Protein AF-A0A932AMP6-F1 (afdb_monomer_lite)

Secondary structure (DSSP, 8-state):
---EEEEESEE--SS--TT-TT-SSPPPEE--HHHHHHHHHHHHHTT--EEEEE---GGGHHHHHHHHHHHHHTTPEEEEE--PPTTS--TTTTGGGGG-PPPP--TT--HHHH-SEEEE-TTSEEEES-TTS-GGGS-EETTTS-HHHHHHHHHHHTHHHHHHHHHHHHGGG-S-STT-PPPHHHHHHHHHHHHHHHHS-----TT-----------PPP--------------

Radius of gyration: 23.79 Å; chains: 1; bounding box: 70×55×59 Å

Structure (mmCIF, N/CA/C/O backbone):
data_AF-A0A932AMP6-F1
#
_entry.id   AF-A0A932AMP6-F1
#
loop_
_atom_site.group_PDB
_atom_site.id
_atom_site.type_symbol
_atom_site.label_atom_id
_atom_site.label_alt_id
_atom_site.label_comp_id
_atom_site.label_asym_id
_atom_site.label_entity_id
_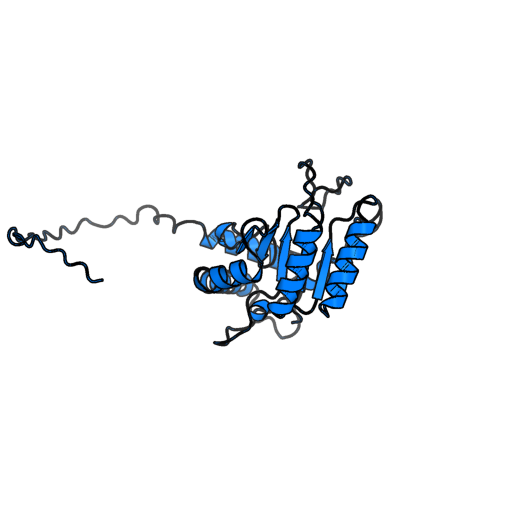atom_site.label_seq_id
_atom_site.pdbx_PDB_ins_code
_atom_site.Cartn_x
_atom_site.Cartn_y
_atom_site.Cartn_z
_atom_site.occupancy
_atom_site.B_iso_or_equiv
_atom_site.auth_seq_id
_atom_site.auth_comp_id
_atom_site.auth_asym_id
_atom_site.auth_atom_id
_atom_site.pdbx_PDB_model_num
ATOM 1 N N . MET A 1 1 ? -3.361 15.200 6.125 1.00 68.81 1 MET A N 1
ATOM 2 C CA . MET A 1 1 ? -2.133 14.515 5.660 1.00 68.81 1 MET A CA 1
ATOM 3 C C . MET A 1 1 ? -2.317 14.192 4.191 1.00 68.81 1 MET A C 1
ATOM 5 O O . MET A 1 1 ? -3.423 13.815 3.834 1.00 68.81 1 MET A O 1
ATOM 9 N N . ASN A 1 2 ? -1.278 14.335 3.366 1.00 81.31 2 ASN A N 1
ATOM 10 C CA . ASN A 1 2 ? -1.369 13.940 1.960 1.00 81.31 2 ASN A CA 1
ATOM 11 C C . ASN A 1 2 ? -1.109 12.430 1.866 1.00 81.31 2 ASN A C 1
ATOM 13 O O . ASN A 1 2 ? 0.017 12.020 2.168 1.00 81.31 2 ASN A O 1
ATOM 17 N N . PRO A 1 3 ? -2.114 11.619 1.501 1.00 89.81 3 PRO A N 1
ATOM 18 C CA . PRO A 1 3 ? -1.987 10.171 1.472 1.00 89.81 3 PRO A CA 1
ATOM 19 C C . PRO A 1 3 ? -0.913 9.723 0.476 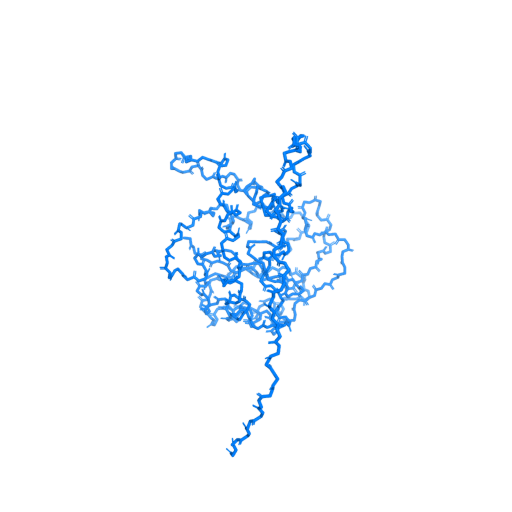1.00 89.81 3 PRO A C 1
ATOM 21 O O . PRO A 1 3 ? -0.804 10.257 -0.636 1.00 89.81 3 PRO A O 1
ATOM 24 N N . LEU A 1 4 ? -0.124 8.734 0.889 1.00 93.31 4 LEU A N 1
ATOM 25 C CA . LEU A 1 4 ? 1.043 8.225 0.177 1.00 93.31 4 LEU A CA 1
ATOM 26 C C . LEU A 1 4 ? 0.936 6.715 -0.082 1.00 93.31 4 LEU A C 1
ATOM 28 O O . LEU A 1 4 ? 0.653 5.949 0.835 1.00 93.31 4 LEU A O 1
ATOM 32 N N . VAL A 1 5 ? 1.253 6.288 -1.304 1.00 94.50 5 VAL A N 1
ATOM 33 C CA . VAL A 1 5 ? 1.552 4.882 -1.615 1.00 94.50 5 VAL A CA 1
ATOM 34 C C . VAL A 1 5 ? 3.065 4.685 -1.745 1.00 94.50 5 VAL A C 1
ATOM 36 O O . VAL A 1 5 ? 3.742 5.466 -2.408 1.00 94.50 5 VAL A O 1
ATOM 39 N N . LEU A 1 6 ? 3.611 3.661 -1.103 1.00 93.00 6 LEU A N 1
ATOM 40 C CA . LEU A 1 6 ? 4.980 3.184 -1.249 1.00 93.00 6 LEU A CA 1
ATOM 41 C C . LEU A 1 6 ? 4.948 1.928 -2.121 1.00 93.00 6 LEU A C 1
ATOM 43 O O . LEU A 1 6 ? 4.296 0.959 -1.762 1.00 93.00 6 LEU A O 1
ATOM 47 N N . VAL A 1 7 ? 5.655 1.932 -3.246 1.00 92.81 7 VAL A N 1
ATOM 48 C CA . VAL A 1 7 ? 5.773 0.782 -4.146 1.00 92.81 7 VAL A CA 1
ATOM 49 C C . VAL A 1 7 ? 7.224 0.337 -4.182 1.00 92.81 7 VAL A C 1
ATOM 51 O O . VAL A 1 7 ? 8.105 1.089 -4.597 1.00 92.81 7 VAL A O 1
ATOM 54 N N . SER A 1 8 ? 7.472 -0.887 -3.734 1.00 90.88 8 SER A N 1
ATOM 55 C CA . SER A 1 8 ? 8.794 -1.505 -3.745 1.00 90.88 8 SER A CA 1
ATOM 56 C C . SER A 1 8 ? 8.922 -2.357 -5.000 1.00 90.88 8 SER A C 1
ATOM 58 O O . SER A 1 8 ? 8.215 -3.350 -5.131 1.00 90.88 8 SER A O 1
ATOM 60 N N . LEU A 1 9 ? 9.801 -1.972 -5.924 1.00 89.38 9 LEU A N 1
ATOM 61 C CA . LEU A 1 9 ? 10.016 -2.722 -7.164 1.00 89.38 9 LEU A CA 1
ATOM 62 C C . LEU A 1 9 ? 10.854 -3.978 -6.941 1.00 89.38 9 LEU A C 1
ATOM 64 O O . LEU A 1 9 ? 10.659 -4.957 -7.645 1.00 89.38 9 LEU A O 1
ATOM 68 N N . ALA A 1 10 ? 11.725 -3.974 -5.935 1.00 85.31 10 ALA A N 1
ATOM 69 C CA . ALA A 1 10 ? 12.542 -5.122 -5.584 1.00 85.31 10 ALA A CA 1
ATOM 70 C C . ALA A 1 10 ? 12.671 -5.297 -4.069 1.00 85.31 10 ALA A C 1
ATOM 72 O O . ALA A 1 10 ? 12.674 -4.326 -3.301 1.00 85.31 10 ALA A O 1
ATOM 73 N N . SER A 1 11 ? 12.787 -6.553 -3.641 1.00 77.06 11 SER A N 1
ATOM 74 C CA . SER A 1 11 ? 13.225 -6.935 -2.302 1.00 77.06 11 SER A CA 1
ATOM 75 C C . SER A 1 11 ? 14.630 -7.517 -2.363 1.00 77.06 11 SER A C 1
ATOM 77 O O . SER A 1 11 ? 14.959 -8.266 -3.280 1.00 77.06 11 SER A O 1
ATOM 79 N N . GLY A 1 12 ? 15.426 -7.220 -1.338 1.00 64.19 12 GLY A N 1
ATOM 80 C CA . GLY A 1 12 ? 16.836 -7.586 -1.288 1.00 64.19 12 GLY A CA 1
ATOM 81 C C . GLY A 1 12 ? 17.695 -6.463 -1.854 1.00 64.19 12 GLY A C 1
ATOM 82 O O . GLY A 1 12 ? 17.695 -6.199 -3.052 1.00 64.19 12 GLY A O 1
ATOM 83 N N . CYS A 1 13 ? 18.417 -5.780 -0.971 1.00 62.06 13 CYS A N 1
ATOM 84 C CA . CYS A 1 13 ? 19.510 -4.905 -1.364 1.00 62.06 13 CYS A CA 1
ATOM 85 C C . CYS A 1 13 ? 20.808 -5.696 -1.219 1.00 62.06 13 CYS A C 1
ATOM 87 O O . CYS A 1 13 ? 21.035 -6.292 -0.166 1.00 62.06 13 CYS A O 1
ATOM 89 N N . GLU A 1 14 ? 21.676 -5.650 -2.227 1.00 56.16 14 GLU A N 1
ATOM 90 C CA . GLU A 1 14 ? 23.026 -6.234 -2.161 1.00 56.16 14 GLU A CA 1
ATOM 91 C C . GLU A 1 14 ? 23.873 -5.602 -1.040 1.00 56.16 14 GLU A C 1
ATOM 93 O O . GLU A 1 14 ? 24.853 -6.176 -0.569 1.00 56.16 14 GLU A O 1
ATOM 98 N N . LEU A 1 15 ? 23.472 -4.418 -0.566 1.00 58.00 15 LEU A N 1
ATOM 99 C CA . LEU A 1 15 ? 24.085 -3.752 0.571 1.00 58.00 15 LEU A CA 1
ATOM 100 C C . LEU A 1 15 ? 23.524 -4.331 1.877 1.00 58.00 15 LEU A C 1
ATOM 102 O O . LEU A 1 15 ? 22.407 -4.005 2.296 1.00 58.00 15 LEU A O 1
ATOM 106 N N . ALA A 1 16 ? 24.346 -5.132 2.558 1.00 59.31 16 ALA A N 1
ATOM 107 C CA . ALA A 1 16 ? 24.131 -5.630 3.918 1.00 59.31 16 ALA A CA 1
ATOM 108 C C . ALA A 1 16 ? 24.241 -4.505 4.969 1.00 59.31 16 ALA A C 1
ATOM 110 O O . ALA A 1 16 ? 25.046 -4.550 5.899 1.00 59.31 16 ALA A O 1
ATOM 111 N N . CYS A 1 17 ? 23.465 -3.433 4.814 1.00 60.97 17 CYS A N 1
ATOM 112 C CA . CYS A 1 17 ? 23.466 -2.345 5.776 1.00 60.97 17 CYS A CA 1
ATOM 113 C C . CYS A 1 17 ? 22.829 -2.826 7.088 1.00 60.97 17 CYS A C 1
ATOM 115 O O . CYS A 1 17 ? 21.643 -3.146 7.136 1.00 60.97 17 CYS A O 1
ATOM 117 N N . GLY A 1 18 ? 23.604 -2.824 8.179 1.00 56.94 18 GLY A N 1
ATOM 118 C CA . GLY A 1 18 ? 23.198 -3.354 9.492 1.00 56.94 18 GLY A CA 1
ATOM 119 C C . GLY A 1 18 ? 21.977 -2.690 10.150 1.00 56.94 18 GLY A C 1
ATOM 120 O O . GLY A 1 18 ? 21.602 -3.061 11.256 1.00 56.94 18 GLY A O 1
ATOM 121 N N . ARG A 1 19 ? 21.343 -1.705 9.496 1.00 61.00 19 ARG A N 1
ATOM 122 C CA . ARG A 1 19 ? 20.114 -1.031 9.951 1.00 61.00 19 ARG A CA 1
ATOM 123 C C . ARG A 1 19 ? 18.892 -1.287 9.064 1.00 61.00 19 ARG A C 1
ATOM 125 O O . ARG A 1 19 ? 17.791 -0.897 9.455 1.00 61.00 19 ARG A O 1
ATOM 132 N N . CYS A 1 20 ? 19.028 -1.907 7.890 1.00 61.56 20 CYS A N 1
ATOM 133 C CA . CYS A 1 20 ? 17.860 -2.146 7.049 1.00 61.56 20 CYS A CA 1
ATOM 134 C C . CYS A 1 20 ? 17.125 -3.413 7.484 1.00 61.56 20 CYS A C 1
ATOM 136 O O . CYS A 1 20 ? 17.538 -4.529 7.191 1.00 61.56 20 CYS A O 1
ATOM 138 N N . ARG A 1 21 ? 15.968 -3.228 8.128 1.00 57.00 21 ARG A N 1
ATOM 139 C CA . ARG A 1 21 ? 15.081 -4.326 8.550 1.00 57.00 21 ARG A CA 1
ATOM 140 C C . ARG A 1 21 ? 14.488 -5.142 7.389 1.00 57.00 21 ARG A C 1
ATOM 142 O O . ARG A 1 21 ? 13.879 -6.169 7.652 1.00 57.00 21 ARG A O 1
ATOM 149 N N . ARG A 1 22 ? 14.619 -4.686 6.134 1.00 55.06 22 ARG A N 1
ATOM 150 C CA . ARG A 1 22 ? 14.216 -5.431 4.922 1.00 55.06 22 ARG A CA 1
ATOM 151 C C . ARG A 1 22 ? 15.376 -6.185 4.252 1.00 55.06 22 ARG A C 1
ATOM 153 O O . ARG A 1 22 ? 15.118 -6.960 3.338 1.00 55.06 22 ARG A O 1
ATOM 160 N N . ASN A 1 23 ? 16.624 -5.979 4.685 1.00 51.56 23 ASN A N 1
ATOM 161 C CA . ASN A 1 23 ? 17.810 -6.534 4.027 1.00 51.56 23 ASN A CA 1
ATOM 162 C C . ASN A 1 23 ? 18.386 -7.699 4.843 1.00 51.56 23 ASN A C 1
ATOM 164 O O . ASN A 1 23 ? 19.305 -7.526 5.638 1.00 51.56 23 ASN A O 1
ATOM 168 N N . GLY A 1 24 ? 17.825 -8.887 4.638 1.00 51.91 24 GLY A N 1
ATOM 169 C CA . GLY A 1 24 ? 18.514 -10.161 4.866 1.00 51.91 24 GLY A CA 1
ATOM 170 C C . GLY A 1 24 ? 18.847 -10.817 3.518 1.00 51.91 24 GLY A C 1
ATOM 171 O O . GLY A 1 24 ? 18.377 -10.316 2.493 1.00 51.91 24 GLY A O 1
ATOM 172 N N . PRO A 1 25 ? 19.610 -11.928 3.487 1.00 52.03 25 PRO A N 1
ATOM 173 C CA . PRO A 1 25 ? 19.857 -12.739 2.289 1.00 52.03 25 PRO A CA 1
ATOM 174 C C . PRO A 1 25 ? 18.576 -13.481 1.871 1.00 52.03 25 PRO A C 1
ATOM 176 O O . PRO A 1 25 ? 18.482 -14.706 1.906 1.00 52.03 25 PRO A O 1
ATOM 179 N N . HIS A 1 26 ? 17.535 -12.723 1.552 1.00 59.84 26 HIS A N 1
ATOM 180 C CA . HIS A 1 26 ? 16.298 -13.240 1.006 1.00 59.84 26 HIS A CA 1
ATOM 181 C C . HIS A 1 26 ? 16.429 -13.314 -0.512 1.00 59.84 26 HIS A C 1
ATOM 183 O O . HIS A 1 26 ? 17.118 -12.479 -1.102 1.00 59.84 26 HIS A O 1
ATOM 189 N N . PRO A 1 27 ? 15.774 -14.295 -1.155 1.00 61.03 27 PRO A N 1
ATOM 190 C CA . PRO A 1 27 ? 15.736 -14.352 -2.605 1.00 61.03 27 PRO A CA 1
ATOM 191 C C . PRO A 1 27 ? 15.248 -13.011 -3.152 1.00 61.03 27 PRO A C 1
ATOM 193 O O . PRO A 1 27 ? 14.258 -12.459 -2.660 1.00 61.03 27 PRO A O 1
ATOM 196 N N . HIS A 1 28 ? 15.956 -12.493 -4.156 1.00 71.69 28 HIS A N 1
ATOM 197 C CA . HIS A 1 28 ? 15.527 -11.304 -4.874 1.00 71.69 28 HIS A CA 1
ATOM 198 C C . HIS A 1 28 ? 14.136 -11.567 -5.447 1.00 71.69 28 HIS A C 1
ATOM 200 O O . HIS A 1 28 ? 13.939 -12.493 -6.235 1.00 71.69 28 HIS A O 1
ATOM 206 N N . ARG A 1 29 ? 13.159 -10.776 -5.009 1.00 82.69 29 ARG A N 1
ATOM 207 C 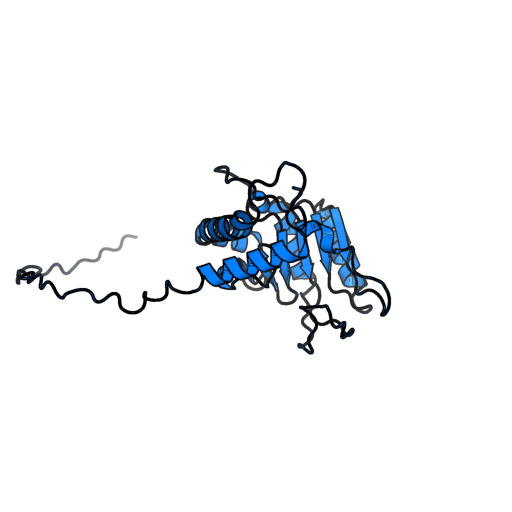CA . ARG A 1 29 ? 11.832 -10.731 -5.618 1.00 82.69 29 ARG A CA 1
ATOM 208 C C . ARG A 1 29 ? 11.709 -9.383 -6.288 1.00 82.69 29 ARG A C 1
ATOM 210 O O . ARG A 1 29 ? 12.104 -8.379 -5.696 1.00 82.69 29 ARG A O 1
ATOM 217 N N . SER A 1 30 ? 11.162 -9.371 -7.490 1.00 88.81 30 SER A N 1
ATOM 218 C CA . SER A 1 30 ? 10.834 -8.150 -8.205 1.00 88.81 30 SER A CA 1
ATOM 219 C C . SER A 1 30 ? 9.334 -8.087 -8.443 1.00 88.81 30 SER A C 1
ATOM 221 O O . SER A 1 30 ? 8.702 -9.082 -8.805 1.00 88.81 30 SER A O 1
ATOM 223 N N . LEU A 1 31 ? 8.767 -6.903 -8.235 1.00 91.12 31 LEU A N 1
ATOM 224 C CA . LEU A 1 31 ? 7.392 -6.612 -8.585 1.00 91.12 31 LEU A CA 1
ATOM 225 C C . LEU A 1 31 ? 7.359 -6.387 -10.092 1.00 91.12 31 LEU A C 1
ATOM 227 O O . LEU A 1 31 ? 8.002 -5.443 -10.565 1.00 91.12 31 LEU A O 1
ATOM 231 N N . PRO A 1 32 ? 6.614 -7.194 -10.868 1.00 92.69 32 PRO A N 1
ATOM 232 C CA . PRO A 1 32 ? 6.531 -6.968 -12.298 1.00 92.69 32 PRO A CA 1
ATOM 233 C C . PRO A 1 32 ? 6.059 -5.541 -12.568 1.00 92.69 32 PRO A C 1
ATOM 235 O O . PRO A 1 32 ? 5.073 -5.080 -11.991 1.00 92.69 32 PRO A O 1
ATOM 238 N N . LEU A 1 33 ? 6.745 -4.841 -13.464 1.00 92.19 33 LEU A N 1
ATOM 239 C CA . LEU A 1 33 ? 6.509 -3.422 -13.724 1.00 92.19 33 LEU A CA 1
ATOM 240 C C . LEU A 1 33 ? 5.048 -3.108 -14.067 1.00 92.19 33 LEU A C 1
ATOM 242 O O . LEU A 1 33 ? 4.507 -2.112 -13.601 1.00 92.19 33 LEU A O 1
ATOM 246 N N . ILE A 1 34 ? 4.374 -3.997 -14.801 1.00 95.25 34 ILE A N 1
ATOM 247 C CA . ILE A 1 34 ? 2.944 -3.865 -15.108 1.00 95.25 34 ILE A CA 1
ATOM 248 C C . ILE A 1 34 ? 2.062 -3.886 -13.846 1.00 95.25 34 ILE A C 1
ATOM 250 O O . ILE A 1 34 ? 1.076 -3.155 -13.760 1.00 95.25 34 ILE A O 1
ATOM 254 N N . VAL A 1 35 ? 2.436 -4.678 -12.837 1.00 96.12 35 VAL A N 1
ATOM 255 C CA . VAL A 1 35 ? 1.743 -4.750 -11.545 1.00 96.12 35 VAL A CA 1
ATOM 256 C C . VAL A 1 35 ? 1.995 -3.470 -10.752 1.00 96.12 35 VAL A C 1
ATOM 258 O O . VAL A 1 35 ? 1.052 -2.895 -10.213 1.00 96.12 35 VAL A O 1
ATOM 261 N N . ALA A 1 36 ? 3.231 -2.963 -10.750 1.00 95.25 36 ALA A N 1
ATOM 262 C CA . ALA A 1 36 ? 3.563 -1.677 -10.138 1.00 95.25 36 ALA A CA 1
ATOM 263 C C . ALA A 1 36 ? 2.790 -0.509 -10.788 1.00 95.25 36 ALA A C 1
ATOM 265 O O . ALA A 1 36 ? 2.219 0.330 -10.092 1.00 95.25 36 ALA A O 1
ATOM 266 N N . GLU A 1 37 ? 2.719 -0.469 -12.122 1.00 96.06 37 GLU A N 1
ATOM 267 C CA . GLU A 1 37 ? 1.962 0.535 -12.881 1.00 96.06 37 GLU A CA 1
ATOM 268 C C . GLU A 1 37 ? 0.457 0.479 -12.578 1.00 96.06 37 GLU A C 1
ATOM 270 O O . GLU A 1 37 ? -0.185 1.525 -12.436 1.00 96.06 37 GLU A O 1
ATOM 275 N N . SER A 1 38 ? -0.098 -0.731 -12.451 1.00 96.81 38 SER A N 1
ATOM 276 C CA . SER A 1 38 ? -1.490 -0.955 -12.047 1.00 96.81 38 SER A CA 1
ATOM 277 C C . SER A 1 38 ? -1.748 -0.473 -10.614 1.00 96.81 38 SER A C 1
ATOM 279 O O . SER A 1 38 ? -2.718 0.247 -10.372 1.00 96.81 38 SER A O 1
ATOM 281 N N . ALA A 1 39 ? -0.839 -0.774 -9.679 1.00 97.12 39 ALA A N 1
ATOM 282 C CA . ALA A 1 39 ? -0.926 -0.327 -8.290 1.00 97.12 39 ALA A CA 1
ATOM 283 C C . ALA A 1 39 ? -0.950 1.203 -8.171 1.00 97.12 39 ALA A C 1
ATOM 285 O O . ALA A 1 39 ? -1.762 1.751 -7.431 1.00 97.12 39 ALA A O 1
ATOM 286 N N . LEU A 1 40 ? -0.097 1.901 -8.927 1.00 97.44 40 LEU A N 1
ATOM 287 C CA . LEU A 1 40 ? -0.046 3.367 -8.944 1.00 97.44 40 LEU A CA 1
ATOM 288 C C . LEU A 1 40 ? -1.356 3.980 -9.457 1.00 97.44 40 LEU A C 1
ATOM 290 O O . LEU A 1 40 ? -1.876 4.915 -8.851 1.00 97.44 40 LEU A O 1
ATOM 294 N N . ALA A 1 41 ? -1.920 3.425 -10.531 1.00 97.62 41 ALA A N 1
ATOM 295 C CA . ALA A 1 41 ? -3.206 3.875 -11.060 1.00 97.62 41 ALA A CA 1
ATOM 296 C C . ALA A 1 41 ? -4.358 3.610 -10.076 1.00 97.62 41 ALA A C 1
ATOM 298 O O . ALA A 1 41 ? -5.201 4.478 -9.849 1.00 97.62 41 ALA A O 1
ATOM 299 N N . GLY A 1 42 ? -4.372 2.434 -9.443 1.00 97.44 42 GLY A N 1
ATOM 300 C CA . GLY A 1 42 ? -5.353 2.112 -8.409 1.00 97.44 42 GLY A CA 1
ATOM 301 C C . GLY A 1 42 ? -5.233 3.023 -7.188 1.00 97.44 42 GLY A C 1
ATOM 302 O O . GLY A 1 42 ? -6.242 3.489 -6.664 1.00 97.44 42 GLY A O 1
ATOM 303 N N . ALA A 1 43 ? -4.010 3.365 -6.776 1.00 97.06 43 ALA A N 1
ATOM 304 C CA . ALA A 1 43 ? -3.777 4.279 -5.666 1.00 97.06 43 ALA A CA 1
ATOM 305 C C . ALA A 1 43 ? -4.330 5.681 -5.974 1.00 97.06 43 ALA A C 1
ATOM 307 O O . ALA A 1 43 ? -5.038 6.258 -5.148 1.00 97.06 43 ALA A O 1
ATOM 308 N N . ALA A 1 44 ? -4.103 6.213 -7.177 1.00 96.38 44 ALA A N 1
ATOM 309 C CA . ALA A 1 44 ? -4.698 7.489 -7.577 1.00 96.38 44 ALA A CA 1
ATOM 310 C C . ALA A 1 44 ? -6.238 7.458 -7.492 1.00 96.38 44 ALA A C 1
ATOM 312 O O . ALA A 1 44 ? -6.846 8.358 -6.909 1.00 96.38 44 ALA A O 1
ATOM 313 N N . ARG A 1 45 ? -6.876 6.375 -7.961 1.00 96.69 45 ARG A N 1
ATOM 314 C CA . ARG A 1 45 ? -8.338 6.184 -7.862 1.00 96.69 45 ARG A CA 1
ATOM 315 C C . ARG A 1 45 ? -8.847 6.052 -6.424 1.00 96.69 45 ARG A C 1
ATOM 317 O O . ARG A 1 45 ? -9.961 6.481 -6.134 1.00 96.69 45 ARG A O 1
ATOM 324 N N . LEU A 1 46 ? -8.034 5.519 -5.513 1.00 95.88 46 LEU A N 1
ATOM 325 C CA . LEU A 1 46 ? -8.337 5.458 -4.077 1.00 95.88 46 LEU A CA 1
ATOM 326 C C . LEU A 1 46 ? -8.114 6.793 -3.345 1.00 95.88 46 LEU A C 1
ATOM 328 O O . LEU A 1 46 ? -8.438 6.899 -2.160 1.00 95.88 46 LEU A O 1
ATOM 332 N N . GLY A 1 47 ? -7.609 7.816 -4.042 1.00 95.19 47 GLY A N 1
ATOM 333 C CA . GLY A 1 47 ? -7.401 9.162 -3.511 1.00 95.19 47 GLY A CA 1
ATOM 334 C C . GLY A 1 47 ? -6.001 9.414 -2.956 1.00 95.19 47 GLY A C 1
ATOM 335 O O . GLY A 1 47 ? -5.802 10.427 -2.283 1.00 95.19 47 GLY A O 1
ATOM 336 N N . TYR A 1 48 ? -5.033 8.530 -3.219 1.00 94.56 48 TYR A N 1
ATOM 337 C CA . TYR A 1 48 ? -3.630 8.813 -2.922 1.00 94.56 48 TYR A CA 1
ATOM 338 C C . TYR A 1 48 ? -3.129 9.961 -3.801 1.00 94.56 48 TYR A C 1
ATOM 340 O O . TYR A 1 48 ? -3.513 10.089 -4.959 1.00 94.56 48 TYR A O 1
ATOM 348 N N . GLN A 1 49 ? -2.269 10.808 -3.239 1.00 93.75 49 GLN A N 1
ATOM 349 C CA . GLN A 1 49 ? -1.762 12.012 -3.914 1.00 93.75 49 GLN A CA 1
ATOM 350 C C . GLN A 1 49 ? -0.258 11.945 -4.167 1.00 93.75 49 GLN A C 1
ATOM 352 O O . GLN A 1 49 ? 0.304 12.746 -4.913 1.00 93.75 49 GLN A O 1
ATOM 357 N N . ARG A 1 50 ? 0.422 11.020 -3.491 1.00 94.69 50 ARG A N 1
ATOM 358 C CA . ARG A 1 50 ? 1.869 10.868 -3.535 1.00 94.69 50 ARG A CA 1
ATOM 359 C C . ARG A 1 50 ? 2.220 9.412 -3.780 1.00 94.69 50 ARG A C 1
ATOM 361 O O . ARG A 1 50 ? 1.526 8.522 -3.292 1.00 94.69 50 ARG A O 1
ATOM 368 N N . ALA A 1 51 ? 3.340 9.195 -4.454 1.00 93.88 51 ALA A N 1
ATOM 369 C CA . ALA A 1 51 ? 3.955 7.887 -4.603 1.00 93.88 51 ALA A CA 1
ATOM 370 C C . ALA A 1 51 ? 5.423 7.943 -4.172 1.00 93.88 51 ALA A C 1
ATOM 372 O O . ALA A 1 51 ? 6.147 8.869 -4.539 1.00 93.88 51 ALA A O 1
ATOM 373 N N . VAL A 1 52 ? 5.869 6.942 -3.421 1.00 91.44 52 VAL A N 1
ATOM 374 C CA . VAL A 1 52 ? 7.283 6.639 -3.220 1.00 91.44 52 VAL A CA 1
ATOM 375 C C . VAL A 1 52 ? 7.584 5.364 -3.988 1.00 91.44 52 VAL A C 1
ATOM 377 O O . VAL A 1 52 ? 6.921 4.356 -3.778 1.00 91.44 52 VAL A O 1
ATOM 380 N N . ILE A 1 53 ? 8.577 5.401 -4.869 1.00 90.94 53 ILE A N 1
ATOM 381 C CA . ILE A 1 53 ? 9.045 4.226 -5.611 1.00 90.94 53 ILE A CA 1
ATOM 382 C C . ILE A 1 53 ? 10.398 3.833 -5.022 1.00 90.94 53 ILE A C 1
ATOM 384 O O . ILE A 1 53 ? 11.326 4.642 -5.034 1.00 90.94 53 ILE A O 1
ATOM 388 N N . ALA A 1 54 ? 10.491 2.626 -4.471 1.00 86.94 54 ALA A N 1
ATOM 389 C CA . ALA A 1 54 ? 11.650 2.130 -3.739 1.00 86.94 54 ALA A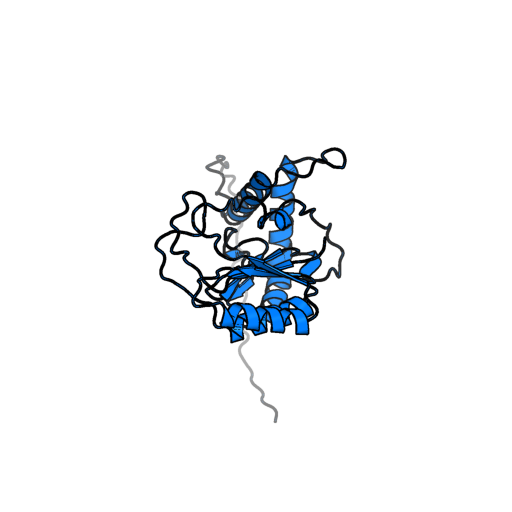 CA 1
ATOM 390 C C . ALA A 1 54 ? 12.199 0.822 -4.327 1.00 86.94 54 ALA A C 1
ATOM 392 O O . ALA A 1 54 ? 11.522 0.142 -5.095 1.00 86.94 54 ALA A O 1
ATOM 393 N N . GLY A 1 55 ? 13.412 0.454 -3.906 1.00 71.38 55 GLY A N 1
ATOM 394 C CA . GLY A 1 55 ? 14.059 -0.805 -4.290 1.00 71.38 55 GLY A CA 1
ATOM 395 C C . GLY A 1 55 ? 14.757 -0.707 -5.639 1.00 71.38 55 GLY A C 1
ATOM 396 O O . GLY A 1 55 ? 14.428 -1.460 -6.539 1.00 71.38 55 GLY A O 1
ATOM 397 N N . VAL A 1 56 ? 15.677 0.254 -5.786 1.00 61.09 56 VAL A N 1
ATOM 398 C CA . VAL A 1 56 ? 16.448 0.410 -7.026 1.00 61.09 56 VAL A CA 1
ATOM 399 C C . VAL A 1 56 ? 17.808 -0.270 -6.871 1.00 61.09 56 VAL A C 1
ATOM 401 O O . VAL A 1 56 ? 18.658 0.180 -6.098 1.00 61.09 56 VAL A O 1
ATOM 404 N N . SER A 1 57 ? 18.025 -1.351 -7.609 1.00 64.06 57 SER A N 1
ATOM 405 C CA . SER A 1 57 ? 19.365 -1.678 -8.092 1.00 64.06 57 SER A CA 1
ATOM 406 C C . SER A 1 57 ? 19.667 -0.832 -9.341 1.00 64.06 57 SER A C 1
ATOM 408 O O . SER A 1 57 ? 18.764 -0.276 -9.973 1.00 64.06 57 SER A O 1
ATOM 410 N N . LEU A 1 58 ? 20.940 -0.704 -9.731 1.00 55.28 58 LEU A N 1
ATOM 411 C CA . LEU A 1 58 ? 21.305 0.000 -10.973 1.00 55.28 58 LEU A CA 1
ATOM 412 C C . LEU A 1 58 ? 20.675 -0.644 -12.223 1.00 55.28 58 LEU A C 1
ATOM 414 O O . LEU A 1 58 ? 20.423 0.068 -13.197 1.00 55.28 58 LEU A O 1
ATOM 418 N N . ALA A 1 59 ? 20.379 -1.947 -12.174 1.00 56.56 59 ALA A N 1
ATOM 419 C CA . ALA A 1 59 ? 19.749 -2.700 -13.257 1.00 56.56 59 ALA A CA 1
ATOM 420 C C . ALA A 1 59 ? 18.286 -2.287 -13.515 1.00 56.56 59 ALA A C 1
ATOM 422 O O . ALA A 1 59 ? 17.782 -2.457 -14.621 1.00 56.56 59 ALA A O 1
ATOM 423 N N . GLU A 1 60 ? 17.619 -1.671 -12.537 1.00 66.75 60 GLU A N 1
ATOM 424 C CA . GLU A 1 60 ? 16.180 -1.371 -12.582 1.00 66.75 60 GLU A CA 1
ATOM 425 C C . GLU A 1 60 ? 15.880 0.105 -12.889 1.00 66.75 60 GLU A C 1
ATOM 427 O O . GLU A 1 60 ? 14.734 0.547 -12.805 1.00 66.75 60 GLU A O 1
ATOM 432 N N . ARG A 1 61 ? 16.886 0.902 -13.284 1.00 75.38 61 ARG A N 1
ATOM 433 C CA . ARG A 1 61 ? 16.704 2.332 -13.616 1.00 75.38 61 ARG A CA 1
ATOM 434 C C . ARG A 1 61 ? 15.606 2.575 -14.655 1.00 75.38 61 ARG A C 1
ATOM 436 O O . ARG A 1 61 ? 14.844 3.533 -14.517 1.00 75.38 61 ARG A O 1
ATOM 443 N N . THR A 1 62 ? 15.515 1.723 -15.675 1.00 84.06 62 THR A N 1
ATOM 444 C CA . THR A 1 62 ? 14.487 1.829 -16.722 1.00 84.06 62 THR A CA 1
ATOM 445 C C . THR A 1 62 ? 13.084 1.635 -16.150 1.00 84.06 62 THR A C 1
ATOM 447 O O . THR A 1 62 ? 12.181 2.417 -16.459 1.00 84.06 62 THR A O 1
ATOM 450 N N . ASP A 1 63 ? 12.918 0.649 -15.272 1.00 88.31 63 ASP A N 1
ATOM 451 C CA . ASP A 1 63 ? 11.638 0.304 -14.656 1.00 88.31 63 ASP A CA 1
ATOM 452 C C . ASP A 1 63 ? 11.196 1.378 -13.665 1.00 88.31 63 ASP A C 1
ATOM 454 O O . ASP A 1 63 ? 10.046 1.813 -13.692 1.00 88.31 63 ASP A O 1
ATOM 458 N N . VAL A 1 64 ? 12.131 1.903 -12.872 1.00 88.56 64 VAL A N 1
ATOM 459 C CA . VAL A 1 64 ? 11.897 3.033 -11.963 1.00 88.56 64 VAL A CA 1
ATOM 460 C C . VAL A 1 64 ? 11.427 4.268 -12.723 1.00 88.56 64 VAL A C 1
ATOM 462 O O . VAL A 1 64 ? 10.434 4.889 -12.342 1.00 88.56 64 VAL A O 1
ATOM 465 N N . GLU A 1 65 ? 12.106 4.636 -13.811 1.00 89.56 65 GLU A N 1
ATOM 466 C CA . GLU A 1 65 ? 11.711 5.796 -14.611 1.00 89.56 65 GLU A CA 1
ATOM 467 C C . GLU A 1 65 ? 10.372 5.577 -15.315 1.00 89.56 65 GLU A C 1
ATOM 469 O O . GLU A 1 65 ? 9.568 6.506 -15.428 1.00 89.56 65 GLU A O 1
ATOM 474 N N . ARG A 1 66 ? 10.072 4.347 -15.743 1.00 92.25 66 ARG A N 1
ATOM 475 C CA . ARG A 1 66 ? 8.761 4.025 -16.307 1.00 92.25 66 ARG A CA 1
ATOM 476 C C . ARG A 1 66 ? 7.655 4.115 -15.250 1.00 92.25 66 ARG A C 1
ATOM 478 O O . ARG A 1 66 ? 6.668 4.813 -15.482 1.00 92.25 66 ARG A O 1
ATOM 485 N N . ALA A 1 67 ? 7.852 3.529 -14.070 1.00 92.50 67 ALA A N 1
ATOM 486 C CA . ALA A 1 67 ? 6.925 3.633 -12.945 1.00 92.50 67 ALA A CA 1
ATOM 487 C C . ALA A 1 67 ? 6.725 5.098 -12.511 1.00 92.50 67 ALA A C 1
ATOM 489 O O . ALA A 1 67 ? 5.599 5.537 -12.278 1.00 92.50 67 ALA A O 1
ATOM 490 N N . ARG A 1 68 ? 7.794 5.905 -12.494 1.00 93.44 68 ARG A N 1
ATOM 491 C CA . ARG A 1 68 ? 7.733 7.349 -12.223 1.00 93.44 68 ARG A CA 1
ATOM 492 C C . ARG A 1 68 ? 6.903 8.098 -13.262 1.00 93.44 68 ARG A C 1
ATOM 494 O O . ARG A 1 68 ? 6.080 8.935 -12.886 1.00 93.44 68 ARG A O 1
ATOM 501 N N . ARG A 1 69 ? 7.102 7.823 -14.558 1.00 95.06 69 ARG A N 1
ATOM 502 C CA . ARG A 1 69 ? 6.281 8.404 -15.636 1.00 95.06 69 ARG A CA 1
ATOM 503 C C . ARG A 1 69 ? 4.814 8.026 -15.469 1.00 95.06 69 ARG A C 1
ATOM 505 O O . ARG A 1 69 ? 3.961 8.904 -15.561 1.00 95.06 69 ARG A O 1
ATOM 512 N N . ARG A 1 70 ? 4.530 6.759 -15.156 1.00 96.19 70 ARG A N 1
ATOM 513 C CA . ARG A 1 70 ? 3.167 6.287 -14.900 1.00 96.19 70 ARG A CA 1
ATOM 514 C C . ARG A 1 70 ? 2.524 7.016 -13.724 1.00 96.19 70 ARG A C 1
ATOM 516 O O . ARG A 1 70 ? 1.436 7.550 -13.881 1.00 96.19 70 ARG A O 1
ATOM 523 N N . ALA A 1 71 ? 3.206 7.108 -12.584 1.00 94.44 71 ALA A N 1
ATOM 524 C CA . ALA A 1 71 ? 2.695 7.812 -11.408 1.00 94.44 71 ALA A CA 1
ATOM 525 C C . ALA A 1 71 ? 2.382 9.292 -11.701 1.00 94.44 71 ALA A C 1
ATOM 527 O O . ALA A 1 71 ? 1.349 9.799 -11.275 1.00 94.44 71 ALA A O 1
ATOM 528 N N . ARG A 1 72 ? 3.225 9.974 -12.488 1.00 95.06 72 ARG A N 1
ATOM 529 C CA . ARG A 1 72 ? 2.956 11.351 -12.936 1.00 95.06 72 ARG A CA 1
ATOM 530 C C . ARG A 1 72 ? 1.745 11.454 -13.859 1.00 95.06 72 ARG A C 1
ATOM 532 O O . ARG A 1 72 ? 0.986 12.405 -13.722 1.00 95.06 72 ARG A O 1
ATOM 539 N N . ALA A 1 73 ? 1.556 10.497 -14.768 1.00 97.44 73 ALA A N 1
ATOM 540 C CA . ALA A 1 73 ? 0.373 10.450 -15.631 1.00 97.44 73 ALA A CA 1
ATOM 541 C C . ALA A 1 73 ? -0.930 10.289 -14.824 1.00 97.44 73 ALA A C 1
ATOM 543 O O . ALA A 1 73 ? -1.979 10.758 -15.246 1.00 97.44 73 ALA A O 1
ATOM 544 N N . GLU A 1 74 ? -0.841 9.684 -13.639 1.00 97.50 74 GLU A N 1
ATOM 545 C CA . GLU A 1 74 ? -1.935 9.545 -12.672 1.00 97.50 74 GLU A CA 1
ATOM 546 C C . GLU A 1 74 ? -2.005 10.721 -11.671 1.00 97.50 74 GLU A C 1
ATOM 548 O O . GLU A 1 74 ? -2.704 10.647 -10.663 1.00 97.50 74 GLU A O 1
ATOM 553 N N . ASN A 1 75 ? -1.287 11.821 -11.934 1.00 97.00 75 ASN A N 1
ATOM 554 C CA . ASN A 1 75 ? -1.225 13.029 -11.100 1.00 97.00 75 ASN A CA 1
ATOM 555 C C . ASN A 1 75 ? -0.694 12.808 -9.669 1.00 97.00 75 ASN A C 1
ATOM 557 O O . ASN A 1 75 ? -0.997 13.582 -8.760 1.00 97.00 75 ASN A O 1
ATOM 561 N N . LEU A 1 76 ? 0.137 11.785 -9.455 1.00 93.94 76 LEU A N 1
ATOM 562 C CA . LEU A 1 76 ? 0.799 11.552 -8.173 1.00 93.94 76 LEU A CA 1
ATOM 563 C C . LEU A 1 76 ? 2.100 12.358 -8.081 1.00 93.94 76 LEU A C 1
ATOM 565 O O . LEU A 1 76 ? 2.939 12.331 -8.985 1.00 93.94 76 LEU A O 1
ATOM 569 N N . ALA A 1 77 ? 2.331 13.019 -6.946 1.00 92.12 77 ALA A N 1
ATOM 570 C CA . ALA A 1 77 ? 3.637 13.591 -6.633 1.00 92.12 77 ALA A CA 1
ATOM 571 C C . ALA A 1 77 ? 4.621 12.466 -6.263 1.00 92.12 77 ALA A C 1
ATOM 573 O O . ALA A 1 77 ? 4.423 11.751 -5.279 1.00 92.12 77 ALA A O 1
ATOM 574 N N . VAL A 1 78 ? 5.683 12.303 -7.056 1.00 90.25 78 VAL A N 1
ATOM 575 C CA . VAL A 1 78 ? 6.572 11.132 -6.976 1.00 90.25 78 VAL A CA 1
ATOM 576 C C . VAL A 1 78 ? 7.890 11.456 -6.282 1.00 90.25 78 VAL A C 1
ATOM 578 O O . VAL A 1 78 ? 8.590 12.386 -6.686 1.00 90.25 78 VAL A O 1
ATOM 581 N N . LEU A 1 79 ? 8.266 10.627 -5.310 1.00 88.94 79 LEU A N 1
ATOM 582 C CA . LEU A 1 79 ? 9.614 10.529 -4.754 1.00 88.94 79 LEU A CA 1
ATOM 583 C C . LEU A 1 79 ? 10.207 9.164 -5.128 1.00 88.94 79 LEU A C 1
ATOM 585 O O . LEU A 1 79 ? 9.564 8.136 -4.954 1.00 88.94 79 LEU A O 1
ATOM 589 N N . VAL A 1 80 ? 11.435 9.138 -5.633 1.00 85.19 80 VAL A N 1
ATOM 590 C CA . VAL A 1 80 ? 12.156 7.887 -5.902 1.00 85.19 80 VAL A CA 1
ATOM 591 C C . VAL A 1 80 ? 13.209 7.709 -4.818 1.00 85.19 80 VAL A C 1
ATOM 593 O O . VAL A 1 80 ? 14.017 8.609 -4.596 1.00 85.19 80 VAL A O 1
ATOM 596 N N . VAL A 1 81 ? 13.197 6.563 -4.140 1.00 81.25 81 VAL A N 1
ATOM 597 C CA . VAL A 1 81 ? 14.154 6.220 -3.085 1.00 81.25 81 VAL A CA 1
ATOM 598 C C . VAL A 1 81 ? 15.015 5.068 -3.577 1.00 81.25 81 VAL A C 1
ATOM 600 O O . VAL A 1 81 ? 14.588 3.914 -3.616 1.00 81.25 81 VAL A O 1
ATOM 603 N N . GLY A 1 82 ? 16.240 5.401 -3.971 1.00 70.75 82 GLY A N 1
ATOM 604 C CA . GLY A 1 82 ? 17.231 4.416 -4.368 1.00 70.75 82 GLY A CA 1
ATOM 605 C C . GLY A 1 82 ? 18.148 3.997 -3.230 1.00 70.75 82 GLY A C 1
ATOM 606 O O . GLY A 1 82 ? 18.362 4.774 -2.299 1.00 70.75 82 GLY A O 1
ATOM 607 N N . GLY A 1 83 ? 18.702 2.782 -3.309 1.00 59.22 83 GLY A N 1
ATOM 608 C CA . GLY A 1 83 ? 19.800 2.374 -2.440 1.00 59.22 83 GLY A CA 1
ATOM 609 C C . GLY A 1 83 ? 20.933 3.385 -2.577 1.00 59.22 83 GLY A C 1
ATOM 610 O O . GLY A 1 83 ? 21.504 3.550 -3.653 1.00 59.22 83 GLY A O 1
ATOM 611 N N . ALA A 1 84 ? 21.200 4.121 -1.503 1.00 45.81 84 ALA A N 1
ATOM 612 C CA . ALA A 1 84 ? 22.354 4.994 -1.445 1.00 45.81 84 ALA A CA 1
ATOM 613 C C . ALA A 1 84 ? 23.618 4.152 -1.694 1.00 45.81 84 ALA A C 1
ATOM 615 O O . ALA A 1 84 ? 23.687 3.028 -1.183 1.00 45.81 84 ALA A O 1
ATOM 616 N N . PRO A 1 85 ? 24.615 4.651 -2.447 1.00 48.09 85 PRO A N 1
ATOM 617 C CA . PRO A 1 85 ? 25.905 3.982 -2.501 1.00 48.09 85 PRO A CA 1
ATOM 618 C C . PRO A 1 85 ? 26.436 3.795 -1.069 1.00 48.09 85 PRO A C 1
ATOM 620 O O . PRO A 1 85 ? 26.129 4.615 -0.191 1.00 48.09 85 PRO A O 1
ATOM 623 N N . PRO A 1 86 ? 27.201 2.723 -0.802 1.00 44.28 86 PRO A N 1
ATOM 624 C CA . PRO A 1 86 ? 27.764 2.485 0.521 1.00 44.28 86 PRO A CA 1
ATOM 625 C C . PRO A 1 86 ? 28.495 3.746 1.011 1.00 44.28 86 PRO A C 1
ATOM 627 O O . PRO A 1 86 ? 29.401 4.239 0.347 1.00 44.28 86 PRO A O 1
ATOM 630 N N . GLY A 1 87 ? 28.049 4.297 2.147 1.00 42.22 87 GLY A N 1
ATOM 631 C CA . GLY A 1 87 ? 28.601 5.519 2.752 1.00 42.22 87 GLY A CA 1
ATOM 632 C C . GLY A 1 87 ? 27.699 6.761 2.717 1.00 42.22 87 GLY A C 1
ATOM 633 O O . GLY A 1 87 ? 27.968 7.705 3.454 1.00 42.22 87 GLY A O 1
ATOM 634 N N . ALA A 1 88 ? 26.608 6.782 1.944 1.00 43.78 88 ALA A N 1
ATOM 635 C CA . ALA A 1 88 ? 25.656 7.896 1.994 1.00 43.78 88 ALA A CA 1
ATOM 636 C C . ALA A 1 88 ? 24.639 7.714 3.140 1.00 43.78 88 ALA A C 1
ATOM 638 O O . ALA A 1 88 ? 23.970 6.686 3.253 1.00 43.78 88 ALA A O 1
ATOM 639 N N . ALA A 1 89 ? 24.531 8.720 4.013 1.00 39.19 89 ALA A N 1
ATOM 640 C CA . ALA A 1 89 ? 23.624 8.718 5.157 1.00 39.19 89 ALA A CA 1
ATOM 641 C C . ALA A 1 89 ? 22.153 8.718 4.690 1.00 39.19 89 ALA A C 1
ATOM 643 O O . ALA A 1 89 ? 21.628 9.722 4.217 1.00 39.19 89 ALA A O 1
ATOM 644 N N . VAL A 1 90 ? 21.470 7.578 4.835 1.00 43.53 90 VAL A N 1
ATOM 645 C CA . VAL A 1 90 ? 20.067 7.352 4.412 1.00 43.53 90 VAL A CA 1
ATOM 646 C C . VAL A 1 90 ? 19.058 7.867 5.456 1.00 43.53 90 VAL A C 1
ATOM 648 O O . VAL A 1 90 ? 17.913 7.425 5.515 1.00 43.53 90 VAL A O 1
ATOM 651 N N . GLU A 1 91 ? 19.464 8.785 6.332 1.00 38.44 91 GLU A N 1
ATOM 652 C CA . GLU A 1 91 ? 18.724 9.081 7.566 1.00 38.44 91 GLU A CA 1
ATOM 653 C C . GLU A 1 91 ? 17.482 9.975 7.355 1.00 38.44 91 GLU A C 1
ATOM 655 O O . GLU A 1 91 ? 16.685 10.146 8.271 1.00 38.44 91 GLU A O 1
ATOM 660 N N . HIS A 1 92 ? 17.242 10.480 6.136 1.00 40.34 92 HIS A N 1
ATOM 661 C CA . HIS A 1 92 ? 16.217 11.510 5.891 1.00 40.34 92 HIS A CA 1
ATOM 662 C C . HIS A 1 92 ? 15.092 11.139 4.907 1.00 40.34 92 HIS A C 1
ATOM 664 O O . HIS A 1 92 ? 14.133 11.893 4.774 1.00 40.34 92 HIS A O 1
ATOM 670 N N . ALA A 1 93 ? 15.139 9.984 4.233 1.00 41.47 93 ALA A N 1
ATOM 671 C CA . ALA A 1 93 ? 14.139 9.658 3.201 1.00 41.47 93 ALA A CA 1
ATOM 672 C C . ALA A 1 93 ? 12.804 9.109 3.753 1.00 41.47 93 ALA A C 1
ATOM 674 O O . ALA A 1 93 ? 11.789 9.141 3.058 1.00 41.47 93 ALA A O 1
ATOM 675 N N . TRP A 1 94 ? 12.785 8.627 5.002 1.00 49.69 94 TRP A N 1
ATOM 676 C CA . TRP A 1 94 ? 11.614 7.995 5.635 1.00 49.69 94 TRP A CA 1
ATOM 677 C C . TRP A 1 94 ? 10.809 8.925 6.560 1.00 49.69 94 TRP A C 1
ATOM 679 O O . TRP A 1 94 ? 9.855 8.486 7.206 1.00 49.69 94 TRP A O 1
ATOM 689 N N . ASP A 1 95 ? 11.115 10.227 6.551 1.00 46.06 95 ASP A N 1
ATOM 690 C CA . ASP A 1 95 ? 10.371 11.248 7.296 1.00 46.06 95 ASP A CA 1
ATOM 691 C C . ASP A 1 95 ? 8.853 11.369 6.959 1.00 46.06 95 ASP A C 1
ATOM 693 O O . ASP A 1 95 ? 8.107 11.896 7.781 1.00 46.06 95 ASP A O 1
ATOM 697 N N . PRO A 1 96 ? 8.285 10.845 5.842 1.00 49.12 96 PRO A N 1
ATOM 698 C CA . PRO A 1 96 ? 6.833 10.912 5.631 1.00 49.12 96 PRO A CA 1
ATOM 699 C C . PRO A 1 96 ? 5.991 10.169 6.684 1.00 49.12 96 PRO A C 1
ATOM 701 O O . PRO A 1 96 ? 4.832 10.531 6.884 1.00 49.12 96 PRO A O 1
ATOM 704 N N . MET A 1 97 ? 6.543 9.153 7.365 1.00 48.22 97 MET A N 1
ATOM 705 C CA . MET A 1 97 ? 5.816 8.388 8.395 1.00 48.22 97 MET A CA 1
ATOM 706 C C . MET A 1 97 ? 5.756 9.096 9.758 1.00 48.22 97 MET A C 1
ATOM 708 O O . MET A 1 97 ? 5.027 8.663 10.645 1.00 48.22 97 MET A O 1
ATOM 712 N N . THR A 1 98 ? 6.511 10.177 9.958 1.00 46.31 98 THR A N 1
ATOM 713 C CA . THR A 1 98 ? 6.749 10.768 11.290 1.00 46.31 98 THR A CA 1
ATOM 714 C C . THR A 1 98 ? 5.649 11.721 11.739 1.00 46.31 98 THR A C 1
ATOM 716 O O . THR A 1 98 ? 5.608 12.127 12.898 1.00 46.31 98 THR A O 1
ATOM 719 N N . ARG A 1 99 ? 4.720 12.054 10.836 1.00 50.78 99 ARG A N 1
ATOM 720 C CA . ARG A 1 99 ? 3.599 12.966 11.098 1.00 50.78 99 ARG A CA 1
ATOM 721 C C . ARG A 1 99 ? 2.236 12.314 10.895 1.00 50.78 99 ARG A C 1
ATOM 723 O O . ARG A 1 99 ? 1.281 13.011 10.559 1.00 50.78 99 ARG A O 1
ATOM 730 N N . VAL A 1 100 ? 2.132 10.988 11.040 1.00 51.47 100 VAL A N 1
ATOM 731 C CA . VAL A 1 100 ? 0.837 10.292 10.963 1.00 51.47 100 VAL A CA 1
ATOM 732 C C . VAL A 1 100 ? 0.012 10.660 12.187 1.00 51.47 100 VAL A C 1
ATOM 734 O O . VAL A 1 100 ? 0.160 10.092 13.265 1.00 51.47 100 VAL A O 1
ATOM 737 N N . HIS A 1 101 ? -0.873 11.634 12.003 1.00 52.06 101 HIS A N 1
ATOM 738 C CA . HIS A 1 101 ? -1.977 11.856 12.916 1.00 52.06 101 HIS A CA 1
ATOM 739 C C . HIS A 1 101 ? -3.140 10.959 12.478 1.00 52.06 101 HIS A C 1
ATOM 741 O O . HIS A 1 101 ? -3.505 10.992 11.298 1.00 52.06 101 HIS A O 1
ATOM 747 N N . PRO A 1 102 ? -3.716 10.152 13.382 1.00 51.41 102 PRO A N 1
ATOM 748 C CA . PRO A 1 102 ? -4.932 9.411 13.076 1.00 51.41 102 PRO A CA 1
ATOM 749 C C . PRO A 1 102 ? -6.031 10.407 12.694 1.00 51.41 102 PRO A C 1
ATOM 751 O O . PRO A 1 102 ? -6.263 11.377 13.416 1.00 51.41 102 PRO A O 1
ATOM 754 N N . ILE A 1 103 ? -6.698 10.183 11.561 1.00 52.66 103 ILE A N 1
ATOM 755 C CA . ILE A 1 103 ? -7.888 10.953 11.194 1.00 52.66 103 ILE A CA 1
ATOM 756 C C 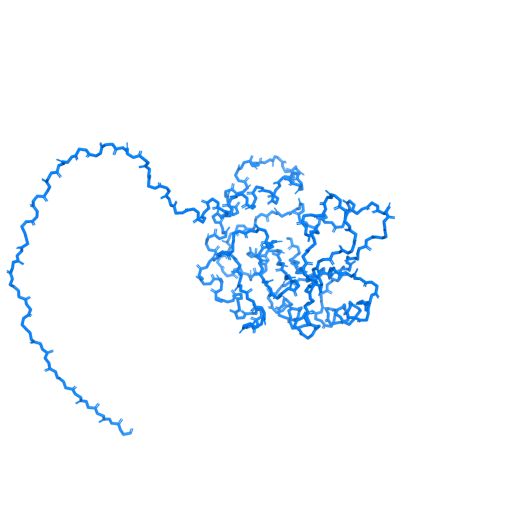. ILE A 1 103 ? -9.077 10.282 11.895 1.00 52.66 103 ILE A C 1
ATOM 758 O O . ILE A 1 103 ? -9.333 9.101 11.637 1.00 52.66 103 ILE A O 1
ATOM 762 N N . PRO A 1 104 ? -9.790 10.974 12.804 1.00 48.88 104 PRO A N 1
ATOM 763 C CA . PRO A 1 104 ? -10.995 10.433 13.417 1.00 48.88 104 PRO A CA 1
ATOM 764 C C . PRO A 1 104 ? -12.019 10.103 12.329 1.00 48.88 104 PRO A C 1
ATOM 766 O O . PRO A 1 104 ? -12.262 10.909 11.432 1.00 48.88 104 PRO A O 1
ATOM 769 N N . GLY A 1 105 ? -12.580 8.895 12.399 1.00 50.91 105 GLY A N 1
ATOM 770 C CA . GLY A 1 105 ? -13.444 8.321 11.375 1.00 50.91 105 GLY A CA 1
ATOM 771 C C . GLY A 1 105 ? -14.676 9.172 11.086 1.00 50.91 105 GLY A C 1
ATOM 772 O O . GLY A 1 105 ? -15.645 9.145 11.838 1.00 50.91 105 GLY A O 1
ATOM 773 N N . ALA A 1 106 ? -14.657 9.869 9.954 1.00 52.25 106 ALA A N 1
ATOM 774 C CA . ALA A 1 106 ? -15.874 10.359 9.337 1.00 52.25 106 ALA A CA 1
ATOM 775 C C . ALA A 1 106 ? -16.545 9.199 8.588 1.00 52.25 106 ALA A C 1
ATOM 777 O O . ALA A 1 106 ? -15.907 8.473 7.818 1.00 52.25 106 ALA A O 1
ATOM 778 N N . VAL A 1 107 ? -17.845 9.013 8.806 1.00 56.62 107 VAL A N 1
ATOM 779 C CA . VAL A 1 107 ? -18.672 8.165 7.941 1.00 56.62 107 VAL A CA 1
ATOM 780 C C . VAL A 1 107 ? -18.599 8.748 6.526 1.00 56.62 107 VAL A C 1
ATOM 782 O O . VAL A 1 107 ? -18.858 9.932 6.336 1.00 56.62 107 VAL A O 1
ATOM 785 N N . GLY A 1 108 ? -18.196 7.936 5.545 1.00 65.19 108 GLY A N 1
ATOM 786 C CA . GLY A 1 108 ? -17.961 8.390 4.166 1.00 65.19 108 GLY A CA 1
ATOM 787 C C . GLY A 1 108 ? -16.528 8.842 3.858 1.00 65.19 108 GLY A C 1
ATOM 788 O O . GLY A 1 108 ? -16.283 9.324 2.753 1.00 65.19 108 GLY A O 1
ATOM 789 N N . ALA A 1 109 ? -15.583 8.666 4.789 1.00 74.56 109 ALA A N 1
ATOM 790 C CA . ALA A 1 109 ? -14.168 8.922 4.533 1.00 74.56 109 ALA A CA 1
ATOM 791 C C . ALA A 1 109 ? -13.646 8.109 3.335 1.00 74.56 109 ALA A C 1
ATOM 793 O O . ALA A 1 109 ? -13.983 6.932 3.158 1.00 74.56 109 ALA A O 1
ATOM 794 N N . ARG A 1 110 ? -12.791 8.729 2.517 1.00 84.88 110 ARG A N 1
ATOM 795 C CA . ARG A 1 110 ? -12.118 8.047 1.400 1.00 84.88 110 ARG A CA 1
ATOM 796 C C . ARG A 1 110 ? -11.155 6.988 1.936 1.00 84.88 110 ARG A C 1
ATOM 798 O O . ARG A 1 110 ? -10.626 7.118 3.037 1.00 84.88 110 ARG A O 1
ATOM 805 N N . PHE A 1 111 ? -10.854 5.963 1.136 1.00 88.81 111 PHE A N 1
ATOM 806 C CA . PHE A 1 111 ? -9.928 4.901 1.551 1.00 88.81 111 PHE A CA 1
ATOM 807 C C . PHE A 1 111 ? -8.585 5.461 2.050 1.00 88.81 111 PHE A C 1
ATOM 809 O O . PHE A 1 111 ? -8.126 5.101 3.131 1.00 88.81 111 PHE A O 1
ATOM 816 N N . ALA A 1 112 ? -8.006 6.409 1.309 1.00 88.06 112 ALA A N 1
ATOM 817 C CA . ALA A 1 112 ? -6.737 7.041 1.659 1.00 88.06 112 ALA A CA 1
ATOM 818 C C . ALA A 1 112 ? -6.791 7.904 2.940 1.00 88.06 112 ALA A C 1
ATOM 820 O O . ALA A 1 112 ? -5.753 8.240 3.499 1.00 88.06 112 ALA A O 1
ATOM 821 N N . GLU A 1 113 ? -7.980 8.269 3.425 1.00 85.56 113 GLU A N 1
ATOM 822 C CA . GLU A 1 113 ? -8.140 8.958 4.714 1.00 85.56 113 GLU A CA 1
ATOM 823 C C . GLU A 1 113 ? -8.093 7.964 5.881 1.00 85.56 113 GLU A C 1
ATOM 825 O O . GLU A 1 113 ? -7.592 8.293 6.955 1.00 85.56 113 GLU A O 1
ATOM 830 N N . VAL A 1 114 ? -8.561 6.730 5.660 1.00 85.69 114 VAL A N 1
ATOM 831 C CA . VAL A 1 114 ? -8.474 5.629 6.634 1.00 85.69 114 VAL A CA 1
ATOM 832 C C . VAL A 1 114 ? -7.071 5.017 6.644 1.00 85.69 114 VAL A C 1
ATOM 834 O O . VAL A 1 114 ? -6.533 4.709 7.706 1.00 85.69 114 VAL A O 1
ATOM 837 N N . VAL A 1 115 ? -6.470 4.860 5.464 1.00 88.31 115 VAL A N 1
ATOM 838 C CA . VAL A 1 115 ? -5.142 4.273 5.258 1.00 88.31 115 VAL A CA 1
ATOM 839 C C . VAL A 1 115 ? -4.236 5.320 4.601 1.00 88.31 115 VAL A C 1
ATOM 841 O O . VAL A 1 115 ? -4.024 5.294 3.390 1.00 88.31 115 VAL A O 1
ATOM 844 N N . PRO A 1 116 ? -3.682 6.276 5.365 1.00 86.81 116 PRO A N 1
ATOM 845 C CA . PRO A 1 116 ? -2.917 7.381 4.787 1.00 86.81 116 PRO A CA 1
ATOM 846 C C . PRO A 1 116 ? -1.561 6.959 4.215 1.00 86.81 116 PRO A C 1
ATOM 848 O O . PRO A 1 116 ? -0.971 7.700 3.429 1.00 86.81 116 PRO A O 1
ATOM 851 N N . VAL A 1 117 ? -1.068 5.777 4.587 1.00 90.44 117 VAL A N 1
ATOM 852 C CA . VAL A 1 117 ? 0.133 5.170 4.015 1.00 90.44 117 VAL A CA 1
ATOM 853 C C . VAL A 1 117 ? -0.214 3.759 3.571 1.00 90.44 117 VAL A C 1
ATOM 855 O O . VAL A 1 117 ? -0.735 2.982 4.369 1.00 90.44 117 VAL A O 1
ATOM 858 N N . LEU A 1 118 ? 0.089 3.430 2.322 1.00 94.56 118 LEU A N 1
ATOM 859 C CA . LEU A 1 118 ? -0.097 2.096 1.761 1.00 94.56 118 LEU A CA 1
ATOM 860 C C . LEU A 1 118 ? 1.240 1.562 1.262 1.00 94.56 118 LEU A C 1
ATOM 862 O O . LEU A 1 118 ? 1.885 2.217 0.455 1.00 94.56 118 LEU A O 1
ATOM 866 N N . ASP A 1 119 ? 1.653 0.396 1.735 1.00 93.44 119 ASP A N 1
ATOM 867 C CA . ASP A 1 119 ? 2.896 -0.266 1.346 1.00 93.44 119 ASP A CA 1
ATOM 868 C C . ASP A 1 119 ? 2.580 -1.414 0.384 1.00 93.44 119 ASP A C 1
ATOM 870 O O . ASP A 1 119 ? 1.818 -2.321 0.717 1.00 93.44 119 ASP A O 1
ATOM 874 N N . VAL A 1 120 ? 3.153 -1.354 -0.814 1.00 95.12 120 VAL A N 1
ATOM 875 C CA . VAL A 1 120 ? 3.132 -2.403 -1.832 1.00 95.12 120 VAL A CA 1
ATOM 876 C C . VAL A 1 120 ? 4.534 -2.996 -1.889 1.00 95.12 120 VAL A C 1
ATOM 878 O O . VAL A 1 120 ? 5.494 -2.345 -2.319 1.00 95.12 120 VAL A O 1
ATOM 881 N N . ALA A 1 121 ? 4.660 -4.231 -1.421 1.00 92.38 121 ALA A N 1
ATOM 882 C CA . ALA A 1 121 ? 5.917 -4.958 -1.412 1.00 92.38 121 ALA A CA 1
ATOM 883 C C . ALA A 1 121 ? 6.276 -5.517 -2.791 1.00 92.38 121 ALA A C 1
ATOM 885 O O . ALA A 1 121 ? 5.454 -5.586 -3.704 1.00 92.38 121 ALA A O 1
ATOM 886 N N . ALA A 1 122 ? 7.529 -5.957 -2.913 1.00 91.31 122 ALA A N 1
ATOM 887 C CA . ALA A 1 122 ? 8.069 -6.482 -4.162 1.00 91.31 122 ALA A CA 1
ATOM 888 C C . ALA A 1 122 ? 7.418 -7.797 -4.620 1.00 91.31 122 ALA A C 1
ATOM 890 O O . ALA A 1 122 ? 7.507 -8.154 -5.784 1.00 91.31 122 ALA A O 1
ATOM 891 N N . ASP A 1 123 ? 6.748 -8.519 -3.723 1.00 91.81 123 ASP A N 1
ATOM 892 C CA . ASP A 1 123 ? 5.974 -9.721 -4.050 1.00 91.81 123 ASP A CA 1
ATOM 893 C C . ASP A 1 123 ? 4.485 -9.436 -4.303 1.00 91.81 123 ASP A C 1
ATOM 895 O O . ASP A 1 123 ? 3.661 -10.349 -4.320 1.00 91.81 123 ASP A O 1
ATOM 899 N N . GLY A 1 124 ? 4.125 -8.159 -4.451 1.00 95.06 124 GLY A N 1
ATOM 900 C CA . GLY A 1 124 ? 2.757 -7.725 -4.703 1.00 95.06 124 GLY A CA 1
ATOM 901 C C . GLY A 1 124 ? 1.870 -7.689 -3.461 1.00 95.06 124 GLY A C 1
ATOM 902 O O . GLY A 1 124 ? 0.703 -7.319 -3.591 1.00 95.06 124 GLY A O 1
ATOM 903 N N . THR A 1 125 ? 2.381 -8.031 -2.273 1.00 96.12 125 THR A N 1
ATOM 904 C CA . THR A 1 125 ? 1.630 -7.892 -1.017 1.00 96.12 125 THR A CA 1
ATOM 905 C C . THR A 1 125 ? 1.322 -6.427 -0.742 1.00 96.12 125 THR A C 1
ATOM 907 O O . THR A 1 125 ? 2.203 -5.569 -0.837 1.00 96.12 125 THR A O 1
ATOM 910 N N . VAL A 1 126 ? 0.080 -6.141 -0.359 1.00 96.94 126 VAL A N 1
ATOM 911 C CA . VAL A 1 126 ? -0.381 -4.793 -0.025 1.00 96.94 126 VAL A CA 1
ATOM 912 C C . VAL A 1 126 ? -0.761 -4.724 1.447 1.00 96.94 126 VAL A C 1
ATOM 914 O O . VAL A 1 126 ? -1.602 -5.492 1.914 1.00 96.94 126 VAL A O 1
ATOM 917 N N . ALA A 1 127 ? -0.191 -3.770 2.178 1.00 93.88 127 ALA A N 1
ATOM 918 C CA . ALA A 1 127 ? -0.464 -3.571 3.596 1.00 93.88 127 ALA A CA 1
ATOM 919 C C . ALA A 1 127 ? -0.642 -2.083 3.949 1.00 93.88 127 ALA A C 1
ATOM 921 O O . ALA A 1 127 ? 0.030 -1.221 3.379 1.00 93.88 127 ALA A O 1
ATOM 922 N N . PRO A 1 128 ? -1.513 -1.746 4.915 1.00 91.31 128 PRO A N 1
ATOM 923 C CA . PRO A 1 128 ? -1.543 -0.413 5.491 1.00 91.31 128 PRO A CA 1
ATOM 924 C C . PRO A 1 128 ? -0.236 -0.142 6.253 1.00 91.31 128 PRO A C 1
ATOM 926 O O . PRO A 1 128 ? 0.221 -0.964 7.041 1.00 91.31 128 PRO A O 1
ATOM 929 N N . PHE A 1 129 ? 0.349 1.035 6.048 1.00 86.00 129 PHE A N 1
ATOM 930 C CA . PHE A 1 129 ? 1.591 1.537 6.652 1.00 86.00 129 PHE A CA 1
ATOM 931 C C . PHE A 1 129 ? 2.877 0.790 6.287 1.00 86.00 129 PHE A C 1
ATOM 933 O O . PHE A 1 129 ? 3.825 1.412 5.814 1.00 86.00 129 PHE A O 1
ATOM 940 N N . SER A 1 130 ? 2.942 -0.510 6.557 1.00 84.19 130 SER A N 1
ATOM 941 C CA . SER A 1 130 ? 4.125 -1.341 6.351 1.00 84.19 130 SER A CA 1
ATOM 942 C C . SER A 1 130 ? 3.738 -2.811 6.359 1.00 84.19 130 SER A C 1
ATOM 944 O O . SER A 1 130 ? 2.927 -3.228 7.181 1.00 84.19 130 SER A O 1
ATOM 946 N N . VAL A 1 131 ? 4.406 -3.632 5.552 1.00 76.19 131 VAL A N 1
ATOM 947 C CA . VAL A 1 131 ? 4.285 -5.102 5.617 1.00 76.19 131 VAL A CA 1
ATOM 948 C C . VAL A 1 131 ? 4.640 -5.722 6.975 1.00 76.19 131 VAL A C 1
ATOM 950 O O . VAL A 1 131 ? 4.359 -6.894 7.200 1.00 76.19 131 VAL A O 1
ATOM 953 N N . GLN A 1 132 ? 5.244 -4.966 7.898 1.00 84.56 132 GLN A N 1
ATOM 954 C CA . GLN A 1 132 ? 5.564 -5.446 9.249 1.00 84.56 132 GLN A CA 1
ATOM 955 C C . GLN A 1 132 ? 4.348 -5.553 10.178 1.00 84.56 132 GLN A C 1
ATOM 957 O O . GLN A 1 132 ? 4.458 -6.165 11.245 1.00 84.56 132 GLN A O 1
ATOM 962 N N . ILE A 1 133 ? 3.208 -4.955 9.818 1.00 88.25 133 ILE A N 1
ATOM 963 C CA . ILE A 1 133 ? 1.988 -5.140 10.604 1.00 88.25 133 ILE A CA 1
ATOM 964 C C . ILE A 1 133 ? 1.480 -6.584 10.492 1.00 88.25 133 ILE A C 1
ATOM 966 O O . ILE A 1 133 ? 1.803 -7.294 9.537 1.00 88.25 133 ILE A O 1
ATOM 970 N N . ALA A 1 134 ? 0.640 -6.981 11.446 1.00 91.88 134 ALA A N 1
ATOM 971 C CA . ALA A 1 134 ? -0.052 -8.266 11.470 1.00 91.88 134 ALA A CA 1
ATOM 972 C C . ALA A 1 134 ? -0.617 -8.666 10.082 1.00 91.88 134 ALA A C 1
ATOM 974 O O . ALA A 1 134 ? -1.410 -7.899 9.523 1.00 91.88 134 ALA A O 1
ATOM 975 N N . PRO A 1 135 ? -0.273 -9.854 9.538 1.00 93.38 135 PRO A N 1
ATOM 976 C CA . PRO A 1 135 ? -0.686 -10.294 8.199 1.00 93.38 135 PRO A CA 1
ATOM 977 C C . PRO A 1 135 ? -2.191 -10.245 7.943 1.00 93.38 135 PRO A C 1
ATOM 979 O O . PRO A 1 135 ? -2.632 -9.906 6.851 1.00 93.38 135 PRO A O 1
ATOM 982 N N . ARG A 1 136 ? -3.016 -10.495 8.962 1.00 93.50 136 ARG A N 1
ATOM 983 C CA . ARG A 1 136 ? -4.483 -10.394 8.849 1.00 93.50 136 ARG A CA 1
ATOM 984 C C . ARG A 1 136 ? -5.012 -8.990 8.518 1.00 93.50 136 ARG A C 1
ATOM 986 O O . ARG A 1 136 ? -6.180 -8.854 8.165 1.00 93.50 136 ARG A O 1
ATOM 993 N N . LEU A 1 137 ? -4.192 -7.952 8.706 1.00 94.00 137 LEU A N 1
ATOM 994 C CA . LEU A 1 137 ? -4.513 -6.571 8.342 1.00 94.00 137 LEU A CA 1
ATOM 995 C C . LEU A 1 137 ? -4.008 -6.214 6.942 1.00 94.00 137 LEU A C 1
ATOM 997 O O . LEU A 1 137 ? -4.267 -5.101 6.484 1.00 94.00 137 LEU A O 1
ATOM 1001 N N . HIS A 1 138 ? -3.291 -7.112 6.264 1.00 95.81 138 HIS A N 1
ATOM 1002 C CA . HIS A 1 138 ? -2.910 -6.914 4.871 1.00 95.81 138 HIS A CA 1
ATOM 1003 C C . HIS A 1 138 ? -4.167 -6.921 3.995 1.00 95.81 138 HIS A C 1
ATOM 1005 O O . HIS A 1 138 ? -5.164 -7.577 4.297 1.00 95.81 138 HIS A O 1
ATOM 1011 N N . LEU A 1 139 ? -4.128 -6.157 2.909 1.00 96.69 139 LEU A N 1
ATOM 1012 C CA . LEU A 1 139 ? -5.212 -6.083 1.932 1.00 96.69 139 LEU A CA 1
ATOM 1013 C C . LEU A 1 139 ? -5.269 -7.340 1.048 1.00 96.69 139 LEU A C 1
ATOM 1015 O O . LEU A 1 139 ? -6.333 -7.661 0.522 1.00 96.69 139 LEU A O 1
ATOM 1019 N N . GLY A 1 140 ? -4.134 -8.025 0.879 1.00 96.94 140 GLY A N 1
ATOM 1020 C CA . GLY A 1 140 ? -3.958 -9.195 0.017 1.00 96.94 140 GLY A CA 1
ATOM 1021 C C . GLY A 1 140 ? -2.825 -8.988 -0.988 1.00 96.94 140 GLY A C 1
ATOM 1022 O O . GLY A 1 140 ? -1.925 -8.179 -0.748 1.00 96.94 140 GLY A O 1
ATOM 1023 N N . SER A 1 141 ? -2.870 -9.709 -2.111 1.00 97.06 141 SER A N 1
ATOM 1024 C CA . SER A 1 141 ? -1.858 -9.619 -3.169 1.00 97.06 141 SER A CA 1
ATOM 1025 C C . SER A 1 141 ? -2.410 -9.011 -4.458 1.00 97.06 141 SER A C 1
ATOM 1027 O O . SER A 1 141 ? -3.489 -9.378 -4.928 1.00 97.06 141 SER A O 1
ATOM 1029 N N . LEU A 1 142 ? -1.628 -8.134 -5.092 1.00 97.00 142 LEU A N 1
ATOM 1030 C CA . LEU A 1 142 ? -1.929 -7.594 -6.425 1.00 97.00 142 LEU A CA 1
ATOM 1031 C C . LEU A 1 142 ? -1.896 -8.650 -7.537 1.00 97.00 142 LEU A C 1
ATOM 1033 O O . LEU A 1 142 ? -2.360 -8.385 -8.644 1.00 97.00 142 LEU A O 1
ATOM 1037 N N . HIS A 1 143 ? -1.360 -9.839 -7.259 1.00 95.50 143 HIS A N 1
ATOM 1038 C CA . HIS A 1 143 ? -1.445 -10.977 -8.172 1.00 95.50 143 HIS A CA 1
ATOM 1039 C C . HIS A 1 143 ? -2.842 -11.612 -8.191 1.00 95.50 143 HIS A C 1
ATOM 1041 O O . HIS A 1 143 ? -3.189 -12.290 -9.153 1.00 95.50 143 HIS A O 1
ATOM 1047 N N . GLU A 1 144 ? -3.646 -11.386 -7.151 1.00 97.19 144 GLU A N 1
ATOM 1048 C CA . GLU A 1 144 ? -4.974 -11.983 -7.001 1.00 97.19 144 GLU A CA 1
ATOM 1049 C C . GLU A 1 144 ? -6.085 -11.043 -7.472 1.00 97.19 144 GLU A C 1
ATOM 1051 O O . GLU A 1 144 ? -7.092 -11.493 -8.018 1.00 97.19 144 GLU A O 1
ATOM 1056 N N . ALA A 1 145 ? -5.935 -9.735 -7.243 1.00 97.94 145 ALA A N 1
ATOM 1057 C CA . ALA A 1 145 ? -6.923 -8.744 -7.651 1.00 97.94 145 ALA A CA 1
ATOM 1058 C C . ALA A 1 145 ? -6.327 -7.333 -7.789 1.00 97.94 145 ALA A C 1
ATOM 1060 O O . ALA A 1 145 ? -5.315 -7.023 -7.154 1.00 97.94 145 ALA A O 1
ATOM 1061 N N . PRO A 1 146 ? -6.990 -6.439 -8.549 1.00 97.88 146 PRO A N 1
ATOM 1062 C CA . PRO A 1 146 ? -6.655 -5.020 -8.574 1.00 97.88 146 PRO A CA 1
ATOM 1063 C C . PRO A 1 146 ? -6.732 -4.379 -7.185 1.00 97.88 146 PRO A C 1
ATOM 1065 O O . PRO A 1 146 ? -7.523 -4.791 -6.328 1.00 97.88 146 PRO A O 1
ATOM 1068 N N . LEU A 1 147 ? -5.941 -3.324 -6.981 1.00 97.88 147 LEU A N 1
ATOM 1069 C CA . LEU A 1 147 ? -5.796 -2.660 -5.687 1.00 97.88 147 LEU A CA 1
ATOM 1070 C C . LEU A 1 147 ? -7.135 -2.163 -5.115 1.00 97.88 147 LEU A C 1
ATOM 1072 O O . LEU A 1 147 ? -7.366 -2.218 -3.912 1.00 97.88 147 LEU A O 1
ATOM 1076 N N . GLU A 1 148 ? -8.036 -1.701 -5.966 1.00 97.19 148 GLU A N 1
ATOM 1077 C CA . GLU A 1 148 ? -9.337 -1.156 -5.590 1.00 97.19 148 GLU A CA 1
ATOM 1078 C C . GLU A 1 148 ? -10.274 -2.231 -5.065 1.00 97.19 148 GLU A C 1
ATOM 1080 O O . GLU A 1 148 ? -11.039 -1.985 -4.135 1.00 97.19 148 GLU A O 1
ATOM 1085 N N . ASP A 1 149 ? -10.204 -3.431 -5.634 1.00 97.81 149 ASP A N 1
ATOM 1086 C CA . ASP A 1 149 ? -11.010 -4.552 -5.174 1.00 97.81 149 ASP A CA 1
ATOM 1087 C C . ASP A 1 149 ? -10.471 -5.111 -3.863 1.00 97.81 149 ASP A C 1
ATOM 1089 O O . ASP A 1 149 ? -11.264 -5.420 -2.969 1.00 97.81 149 ASP A O 1
ATOM 1093 N N . LEU A 1 150 ? -9.143 -5.158 -3.706 1.00 97.75 150 LEU A N 1
ATOM 1094 C CA . LEU A 1 150 ? -8.508 -5.454 -2.422 1.00 97.75 150 LEU A CA 1
ATOM 1095 C C . LEU A 1 150 ? -8.933 -4.435 -1.357 1.00 97.75 150 LEU A C 1
ATOM 1097 O O . LEU A 1 150 ? -9.431 -4.821 -0.302 1.00 97.75 150 LEU A O 1
ATOM 1101 N N . ALA A 1 151 ? -8.826 -3.139 -1.658 1.00 96.44 151 ALA A N 1
ATOM 1102 C CA . ALA A 1 151 ? -9.215 -2.058 -0.758 1.00 96.44 151 ALA A CA 1
ATOM 1103 C C . ALA A 1 151 ? -10.701 -2.133 -0.378 1.00 96.44 151 ALA A C 1
ATOM 1105 O O . ALA A 1 151 ? -11.042 -2.019 0.795 1.00 96.44 151 ALA A O 1
ATOM 1106 N N . ARG A 1 152 ? -11.593 -2.395 -1.341 1.00 95.44 152 ARG A N 1
ATOM 1107 C CA . ARG A 1 152 ? -13.042 -2.508 -1.109 1.00 95.44 152 ARG A CA 1
ATOM 1108 C C . ARG A 1 152 ? -13.397 -3.675 -0.189 1.00 95.44 152 ARG A C 1
ATOM 1110 O O . ARG A 1 152 ? -14.210 -3.496 0.717 1.00 95.44 152 ARG A O 1
ATOM 1117 N N . ARG A 1 153 ? -12.816 -4.861 -0.422 1.00 96.31 153 ARG A N 1
ATOM 1118 C CA . ARG A 1 153 ? -13.015 -6.040 0.441 1.00 96.31 153 ARG A CA 1
ATOM 1119 C C . ARG A 1 153 ? -12.468 -5.773 1.838 1.00 96.31 153 ARG A C 1
ATOM 1121 O O . ARG A 1 153 ? -13.189 -5.894 2.821 1.00 96.31 153 ARG A O 1
ATOM 1128 N N . TRP A 1 154 ? -11.234 -5.286 1.908 1.00 95.81 154 TRP A N 1
ATOM 1129 C CA . TRP A 1 154 ? -10.580 -4.965 3.168 1.00 95.81 154 TRP A CA 1
ATOM 1130 C C . TRP A 1 154 ? -11.350 -3.914 3.980 1.00 95.81 154 TRP A C 1
ATOM 1132 O O . TRP A 1 154 ? -11.531 -4.082 5.182 1.00 95.81 154 TRP A O 1
ATOM 1142 N N . SER A 1 155 ? -11.872 -2.856 3.349 1.00 92.88 155 SER A N 1
ATOM 1143 C CA . SER A 1 155 ? -12.638 -1.819 4.053 1.00 92.88 155 SER A CA 1
ATOM 1144 C C . SER A 1 155 ? -13.915 -2.351 4.690 1.00 92.88 155 SER A C 1
ATOM 1146 O O . SER A 1 155 ? -14.312 -1.850 5.738 1.00 92.88 155 SER A O 1
ATOM 1148 N N . ARG A 1 156 ? -14.549 -3.347 4.066 1.00 92.06 156 ARG A N 1
ATOM 1149 C CA . ARG A 1 156 ? -15.741 -4.006 4.605 1.00 92.06 156 ARG A CA 1
ATOM 1150 C C . ARG A 1 156 ? -15.404 -4.873 5.813 1.00 92.06 156 ARG A C 1
ATOM 1152 O O . ARG A 1 156 ? -16.148 -4.862 6.785 1.00 92.06 156 ARG A O 1
ATOM 1159 N N . ASP A 1 157 ? -14.289 -5.593 5.741 1.00 92.19 157 ASP A N 1
ATOM 1160 C CA . ASP A 1 157 ? -14.021 -6.694 6.665 1.00 92.19 157 ASP A CA 1
ATOM 1161 C C . ASP A 1 157 ? -13.074 -6.308 7.816 1.00 92.19 157 ASP A C 1
ATOM 1163 O O . ASP A 1 157 ? -13.100 -6.942 8.867 1.00 92.19 157 ASP A O 1
ATOM 1167 N N . ARG A 1 158 ? -12.203 -5.303 7.623 1.00 91.44 158 ARG A N 1
ATOM 1168 C CA . ARG A 1 158 ? -11.024 -5.052 8.482 1.00 91.44 158 ARG A CA 1
ATOM 1169 C C . ARG A 1 158 ? -10.798 -3.599 8.894 1.00 91.44 158 ARG A C 1
ATOM 1171 O O . ARG A 1 158 ? -9.911 -3.338 9.707 1.00 91.44 158 ARG A O 1
ATOM 1178 N N . ALA A 1 159 ? -11.567 -2.641 8.375 1.00 88.56 159 ALA A N 1
ATOM 1179 C CA . ALA A 1 159 ? -11.338 -1.226 8.685 1.00 88.56 159 ALA A CA 1
ATOM 1180 C C . ALA A 1 159 ? -11.435 -0.923 10.193 1.00 88.56 159 ALA A C 1
ATOM 1182 O O . ALA A 1 159 ? -10.647 -0.130 10.712 1.00 88.56 159 ALA A O 1
ATOM 1183 N N . ASP A 1 160 ? -12.354 -1.576 10.906 1.00 87.62 160 ASP A N 1
ATOM 1184 C CA . ASP A 1 160 ? -12.524 -1.392 12.352 1.00 87.62 160 ASP A CA 1
ATOM 1185 C C . ASP A 1 160 ? -11.377 -1.999 13.166 1.00 87.62 160 ASP A C 1
ATOM 1187 O O . ASP A 1 160 ? -10.912 -1.376 14.125 1.00 87.62 160 ASP A O 1
ATOM 1191 N N . ASP A 1 161 ? -10.838 -3.143 12.733 1.00 89.94 161 ASP A N 1
ATOM 1192 C CA . ASP A 1 161 ? -9.644 -3.740 13.340 1.00 89.94 161 ASP A CA 1
ATOM 1193 C C . ASP A 1 161 ? -8.454 -2.769 13.256 1.00 89.94 161 ASP A C 1
ATOM 1195 O O . ASP A 1 161 ? -7.742 -2.564 14.243 1.00 89.94 161 ASP A O 1
ATOM 1199 N N . LEU A 1 162 ? -8.256 -2.114 12.102 1.00 88.88 162 LEU A N 1
ATOM 1200 C CA . LEU A 1 162 ? -7.197 -1.113 11.948 1.00 88.88 162 LEU A CA 1
ATOM 1201 C C . LEU A 1 162 ? -7.422 0.102 12.853 1.00 88.88 162 LEU A C 1
ATOM 1203 O O . LEU A 1 162 ? -6.472 0.582 13.472 1.00 88.88 162 LEU A O 1
ATOM 1207 N N . ARG A 1 163 ? -8.661 0.595 12.965 1.00 86.12 163 ARG A N 1
ATOM 1208 C CA . ARG A 1 163 ? -8.994 1.712 13.866 1.00 86.12 163 ARG A CA 1
ATOM 1209 C C . ARG A 1 163 ? -8.654 1.377 15.316 1.00 86.12 163 ARG A C 1
ATOM 1211 O O . ARG A 1 163 ? -8.070 2.212 16.004 1.00 86.12 163 ARG A O 1
ATOM 1218 N N . LEU A 1 164 ? -8.951 0.154 15.760 1.00 87.50 164 LEU A N 1
ATOM 1219 C CA . LEU A 1 164 ? -8.590 -0.324 17.095 1.00 87.50 164 LEU A CA 1
ATOM 1220 C C . LEU A 1 164 ? -7.067 -0.355 17.293 1.00 87.50 164 LEU A C 1
ATOM 1222 O O . LEU A 1 164 ? -6.565 0.093 18.325 1.00 87.50 164 LEU A O 1
ATOM 1226 N N . VAL A 1 165 ? -6.328 -0.866 16.305 1.00 88.50 165 VAL A N 1
ATOM 1227 C CA . VAL A 1 165 ? -4.858 -0.910 16.328 1.00 88.50 165 VAL A CA 1
ATOM 1228 C C . VAL A 1 165 ? -4.265 0.494 16.403 1.00 88.50 165 VAL A C 1
ATOM 1230 O O . VAL A 1 165 ? -3.398 0.740 17.240 1.00 88.50 165 VAL A O 1
ATOM 1233 N N . LEU A 1 166 ? -4.768 1.432 15.598 1.00 85.31 166 LEU A N 1
ATOM 1234 C CA . LEU A 1 166 ? -4.338 2.830 15.624 1.00 85.31 166 LEU A CA 1
ATOM 1235 C C . LEU A 1 166 ? -4.634 3.478 16.979 1.00 85.31 166 LEU A C 1
ATOM 1237 O O . LEU A 1 166 ? -3.740 4.070 17.579 1.00 85.31 166 LEU A O 1
ATOM 1241 N N . ALA A 1 167 ? -5.847 3.311 17.508 1.00 83.62 167 ALA A N 1
ATOM 1242 C CA . ALA A 1 167 ? -6.210 3.838 18.821 1.00 83.62 167 ALA A CA 1
ATOM 1243 C C . ALA A 1 167 ? -5.257 3.333 19.920 1.00 83.62 167 ALA A C 1
ATOM 1245 O O . ALA A 1 167 ? -4.783 4.123 20.738 1.00 83.62 167 ALA A O 1
ATOM 1246 N N . ARG A 1 168 ? -4.907 2.039 19.899 1.00 84.88 168 ARG A N 1
ATOM 1247 C CA . ARG A 1 168 ? -3.943 1.440 20.837 1.00 84.88 168 ARG A CA 1
ATOM 1248 C C . ARG A 1 168 ? -2.518 1.949 20.644 1.00 84.88 168 ARG A C 1
ATOM 1250 O O . ARG A 1 168 ? -1.839 2.173 21.637 1.00 84.88 168 ARG A O 1
ATOM 1257 N N . ALA A 1 169 ? -2.070 2.129 19.404 1.00 83.81 169 ALA A N 1
ATOM 1258 C CA . ALA A 1 169 ? -0.726 2.624 19.106 1.00 83.81 169 ALA A CA 1
ATOM 1259 C C . ALA A 1 169 ? -0.544 4.096 19.513 1.00 83.81 169 ALA A C 1
ATOM 1261 O O . ALA A 1 169 ? 0.547 4.505 19.890 1.00 83.81 169 ALA A O 1
ATOM 1262 N N . ILE A 1 170 ? -1.612 4.896 19.456 1.00 77.56 170 ILE A N 1
ATOM 1263 C CA . ILE A 1 170 ? -1.571 6.332 19.762 1.00 77.56 170 ILE A CA 1
ATOM 1264 C C . ILE A 1 170 ? -1.802 6.627 21.247 1.00 77.56 170 ILE A C 1
ATOM 1266 O O . ILE A 1 170 ? -1.225 7.586 21.760 1.00 77.56 170 ILE A O 1
ATOM 1270 N N . ALA A 1 171 ? -2.584 5.808 21.959 1.00 79.25 171 ALA A N 1
ATOM 1271 C CA . ALA A 1 171 ? -2.904 6.026 23.374 1.00 79.25 171 ALA A CA 1
ATOM 1272 C C . ALA A 1 171 ? -1.679 6.302 24.286 1.00 79.25 171 ALA A C 1
ATOM 1274 O O . ALA A 1 171 ? -1.757 7.235 25.088 1.00 79.25 171 ALA A O 1
ATOM 1275 N N . PRO A 1 172 ? -0.530 5.600 24.157 1.00 75.94 172 PRO A N 1
ATOM 1276 C CA . PRO A 1 172 ? 0.658 5.850 24.980 1.00 75.94 172 PRO A CA 1
ATOM 1277 C C . PRO A 1 172 ? 1.315 7.214 24.753 1.00 75.94 172 PRO A C 1
ATOM 1279 O O . PRO A 1 172 ? 2.125 7.649 25.570 1.00 75.94 172 PRO A O 1
ATOM 1282 N N . HIS A 1 173 ? 1.017 7.882 23.638 1.00 69.44 173 HIS A N 1
ATOM 1283 C CA . HIS A 1 173 ? 1.615 9.170 23.298 1.00 69.44 173 HIS A CA 1
ATOM 1284 C C . HIS A 1 173 ? 0.846 10.362 23.877 1.00 69.44 173 HIS A C 1
ATOM 1286 O O . HIS A 1 173 ? 1.360 11.478 23.823 1.00 69.44 173 HIS A O 1
ATOM 1292 N N . GLY A 1 174 ? -0.331 10.125 24.477 1.00 58.78 174 GLY A N 1
ATOM 1293 C CA . GLY A 1 174 ? -1.179 11.155 25.072 1.00 58.78 174 GLY A CA 1
ATOM 1294 C C . GLY A 1 174 ? -1.604 12.245 24.080 1.00 58.78 174 GLY A C 1
ATOM 1295 O O . GLY A 1 174 ? -1.138 12.324 22.944 1.00 58.78 174 GLY A O 1
ATOM 1296 N N . ALA A 1 175 ? -2.491 13.138 24.512 1.00 56.94 175 ALA A N 1
ATOM 1297 C CA . ALA A 1 175 ? -2.669 14.422 23.845 1.00 56.94 175 ALA A CA 1
ATOM 1298 C C . ALA A 1 175 ? -1.445 15.291 24.168 1.00 56.94 175 ALA A C 1
ATOM 1300 O O . ALA A 1 175 ? -1.516 16.186 25.008 1.00 56.94 175 ALA A O 1
ATOM 1301 N N . ALA A 1 176 ? -0.288 14.976 23.582 1.00 51.34 176 ALA A N 1
ATOM 1302 C CA . ALA A 1 176 ? 0.872 15.841 23.711 1.00 51.34 176 ALA A CA 1
ATOM 1303 C C . ALA A 1 176 ? 0.455 17.263 23.280 1.00 51.34 176 ALA A C 1
ATOM 1305 O O . ALA A 1 176 ? -0.218 17.409 22.248 1.00 51.34 176 ALA A O 1
ATOM 1306 N N . PRO A 1 177 ? 0.787 18.303 24.069 1.00 45.09 177 PRO A N 1
ATOM 1307 C CA . PRO A 1 177 ? 0.461 19.677 23.718 1.00 45.09 177 PRO A CA 1
ATOM 1308 C C . PRO A 1 177 ? 0.964 19.956 22.300 1.00 45.09 177 PRO A C 1
ATOM 1310 O O . PRO A 1 177 ? 2.043 19.508 21.902 1.00 45.09 177 PRO A O 1
ATOM 1313 N N . HIS A 1 178 ? 0.099 20.593 21.515 1.00 46.75 178 HIS A N 1
ATOM 1314 C CA . HIS A 1 178 ? 0.165 20.677 20.060 1.00 46.75 178 HIS A CA 1
ATOM 1315 C C . HIS A 1 178 ? 1.591 20.955 19.553 1.00 46.75 178 HIS A C 1
ATOM 1317 O O . HIS A 1 178 ? 2.131 22.034 19.769 1.00 46.75 178 HIS A O 1
ATOM 1323 N N . GLY A 1 179 ? 2.199 19.975 18.876 1.00 50.94 179 GLY A N 1
ATOM 1324 C CA . GLY A 1 179 ? 3.484 20.147 18.184 1.00 50.94 179 GLY A CA 1
ATOM 1325 C C . GLY A 1 179 ? 4.512 19.041 18.419 1.00 50.94 179 GLY A C 1
ATOM 1326 O O . GLY A 1 179 ? 5.335 18.794 17.540 1.00 50.94 179 GLY A O 1
ATOM 1327 N N . ALA A 1 180 ? 4.443 18.315 19.538 1.00 52.16 180 ALA A N 1
ATOM 1328 C CA . ALA A 1 180 ? 5.323 17.172 19.789 1.00 52.16 180 ALA A CA 1
ATOM 1329 C C . ALA A 1 180 ? 4.657 15.871 19.318 1.00 52.16 180 ALA A C 1
ATOM 1331 O O . ALA A 1 180 ? 4.116 15.104 20.112 1.00 52.16 180 ALA A O 1
ATOM 1332 N N . GLY A 1 181 ? 4.659 15.632 18.003 1.00 52.88 181 GLY A N 1
ATOM 1333 C CA . GLY A 1 181 ? 4.294 14.320 17.463 1.00 52.88 181 GLY A CA 1
ATOM 1334 C C . GLY A 1 181 ? 5.159 13.203 18.075 1.00 52.88 181 GLY A C 1
ATOM 1335 O O . GLY A 1 181 ? 6.262 13.472 18.568 1.00 52.88 181 GLY A O 1
ATOM 1336 N N . PRO A 1 182 ? 4.692 11.943 18.069 1.00 53.81 182 PRO A N 1
ATOM 1337 C CA . PRO A 1 182 ? 5.498 10.828 18.549 1.00 53.81 182 PRO A CA 1
ATOM 1338 C C . PRO A 1 182 ? 6.833 10.785 17.797 1.00 53.81 182 PRO A C 1
ATOM 1340 O O . PRO A 1 182 ? 6.889 11.011 16.588 1.00 53.81 182 PRO A O 1
ATOM 1343 N N . ARG A 1 183 ? 7.936 10.498 18.505 1.00 59.72 183 ARG A N 1
ATOM 1344 C CA . ARG A 1 183 ? 9.248 10.344 17.860 1.00 59.72 183 ARG A CA 1
ATOM 1345 C C . ARG A 1 183 ? 9.140 9.263 16.779 1.00 59.72 183 ARG A C 1
ATOM 1347 O O . ARG A 1 183 ? 8.906 8.102 17.104 1.00 59.72 183 ARG A O 1
ATOM 1354 N N . ALA A 1 184 ? 9.350 9.668 15.527 1.00 57.03 184 ALA A N 1
ATOM 1355 C CA . ALA A 1 184 ? 9.363 8.890 14.285 1.00 57.03 184 ALA A CA 1
ATOM 1356 C C . ALA A 1 184 ? 9.586 7.372 14.424 1.00 57.03 184 ALA A C 1
ATOM 1358 O O . ALA A 1 184 ? 8.770 6.564 13.987 1.00 57.03 184 ALA A O 1
ATOM 1359 N N . GLY A 1 185 ? 10.705 6.981 15.042 1.00 60.69 185 GLY A N 1
ATOM 1360 C CA . GLY A 1 185 ? 11.111 5.579 15.141 1.00 60.69 185 GLY A CA 1
ATOM 1361 C C . GLY A 1 185 ? 10.282 4.740 16.117 1.00 60.69 185 GLY A C 1
ATOM 1362 O O . GLY A 1 185 ? 10.243 3.520 15.976 1.00 60.69 185 GLY A O 1
ATOM 1363 N N . ARG A 1 186 ? 9.619 5.369 17.094 1.00 72.31 186 ARG A N 1
ATOM 1364 C CA . ARG A 1 186 ? 8.832 4.668 18.115 1.00 72.31 186 ARG A CA 1
ATOM 1365 C C . ARG A 1 186 ? 7.412 4.381 17.635 1.00 72.31 186 ARG A C 1
ATOM 1367 O O . ARG A 1 186 ? 6.929 3.279 17.842 1.00 72.31 186 ARG A O 1
ATOM 1374 N N . TRP A 1 187 ? 6.813 5.307 16.885 1.00 76.50 187 TRP A N 1
ATOM 1375 C CA . TRP A 1 187 ? 5.431 5.174 16.417 1.00 76.50 187 TRP A CA 1
ATOM 1376 C C . TRP A 1 187 ? 5.194 3.926 15.553 1.00 76.50 187 TRP A C 1
ATOM 1378 O O . TRP A 1 187 ? 4.265 3.169 15.816 1.00 76.50 187 TRP A O 1
ATOM 1388 N N . LEU A 1 188 ? 6.050 3.658 14.556 1.00 78.88 188 LEU A N 1
ATOM 1389 C CA . LEU A 1 188 ? 5.899 2.452 13.729 1.00 78.88 188 LEU A CA 1
ATOM 1390 C C . LEU A 1 188 ? 6.093 1.172 14.558 1.00 78.88 188 LEU A C 1
ATOM 1392 O O . LEU A 1 188 ? 5.396 0.188 14.333 1.00 78.88 188 LEU A O 1
ATOM 1396 N N . ALA A 1 189 ? 7.024 1.175 15.516 1.00 81.75 189 ALA A N 1
ATOM 1397 C CA . ALA A 1 189 ? 7.232 0.031 16.400 1.00 81.75 189 ALA A CA 1
ATOM 1398 C C . ALA A 1 189 ? 6.001 -0.225 17.286 1.00 81.75 189 ALA A C 1
ATOM 1400 O O . ALA A 1 189 ? 5.565 -1.369 17.399 1.00 81.75 189 ALA A O 1
ATOM 1401 N N . ASP A 1 190 ? 5.407 0.836 17.836 1.00 83.62 190 ASP A N 1
ATOM 1402 C CA . ASP A 1 190 ? 4.191 0.771 18.650 1.00 83.62 190 ASP A CA 1
ATOM 1403 C C . ASP A 1 190 ? 2.984 0.314 17.808 1.00 83.62 190 ASP A C 1
ATOM 1405 O O . ASP A 1 190 ? 2.196 -0.520 18.256 1.00 83.62 190 ASP A O 1
ATOM 1409 N N . LEU A 1 191 ? 2.880 0.767 16.552 1.00 84.69 191 LEU A N 1
ATOM 1410 C CA . LEU A 1 191 ? 1.867 0.311 15.597 1.00 84.69 191 LEU A CA 1
ATOM 1411 C C . LEU A 1 191 ? 2.001 -1.181 15.277 1.00 84.69 191 LEU A C 1
ATOM 1413 O O . LEU A 1 191 ? 1.013 -1.916 15.319 1.00 84.69 191 LEU A O 1
ATOM 1417 N N . VAL A 1 192 ? 3.220 -1.636 14.973 1.00 85.88 192 VAL A N 1
ATOM 1418 C CA . VAL A 1 192 ? 3.506 -3.053 14.719 1.00 85.88 192 VAL A CA 1
ATOM 1419 C C . VAL A 1 192 ? 3.133 -3.877 15.950 1.00 85.88 192 VAL A C 1
ATOM 1421 O O . VAL A 1 192 ? 2.341 -4.810 15.827 1.00 85.88 192 VAL A O 1
ATOM 1424 N N . ALA A 1 193 ? 3.599 -3.495 17.141 1.00 86.69 193 ALA A N 1
ATOM 1425 C CA . ALA A 1 193 ? 3.273 -4.189 18.386 1.00 86.69 193 ALA A CA 1
ATOM 1426 C C . ALA A 1 193 ? 1.754 -4.251 18.644 1.00 86.69 193 ALA A C 1
ATOM 1428 O O . ALA A 1 193 ? 1.217 -5.322 18.936 1.00 86.69 193 ALA A O 1
ATOM 1429 N N . ALA A 1 194 ? 1.039 -3.135 18.469 1.00 87.50 194 ALA A N 1
ATOM 1430 C CA . ALA A 1 194 ? -0.412 -3.077 18.627 1.00 87.50 194 ALA A CA 1
ATOM 1431 C C . ALA A 1 194 ? -1.151 -3.970 17.617 1.00 87.50 194 ALA A C 1
ATOM 1433 O O . ALA A 1 194 ? -2.145 -4.605 17.977 1.00 87.50 194 ALA A O 1
ATOM 1434 N N . SER A 1 195 ? -0.665 -4.054 16.373 1.00 90.38 195 SER A N 1
ATOM 1435 C CA . SER A 1 195 ? -1.281 -4.876 15.324 1.00 90.38 195 SER A CA 1
ATOM 1436 C C . SER A 1 195 ? -1.262 -6.371 15.660 1.00 90.38 195 SER A C 1
ATOM 1438 O O . SER A 1 195 ? -2.297 -7.037 15.545 1.00 90.38 195 SER A O 1
ATOM 1440 N N . HIS A 1 196 ? -0.122 -6.860 16.162 1.00 88.81 196 HIS A N 1
ATOM 1441 C CA . HIS A 1 196 ? 0.078 -8.244 16.605 1.00 88.81 196 HIS A CA 1
ATOM 1442 C C . HIS A 1 196 ? -0.701 -8.550 17.890 1.00 88.81 196 HIS A C 1
ATOM 1444 O O . HIS A 1 196 ? -1.259 -9.633 18.045 1.00 88.81 196 HIS A O 1
ATOM 1450 N N . ALA A 1 197 ? -0.842 -7.575 18.793 1.00 88.69 197 ALA A N 1
ATOM 1451 C CA . ALA A 1 197 ? -1.617 -7.743 20.024 1.00 88.69 197 ALA A CA 1
ATOM 1452 C C . ALA A 1 197 ? -3.130 -7.920 19.792 1.00 88.69 197 ALA A C 1
ATOM 1454 O O . ALA A 1 197 ? -3.824 -8.450 20.657 1.00 88.69 197 ALA A O 1
ATOM 1455 N N . VAL A 1 198 ? -3.667 -7.451 18.661 1.00 84.00 198 VAL A N 1
ATOM 1456 C CA . VAL A 1 198 ? -5.073 -7.690 18.288 1.00 84.00 198 VAL A CA 1
ATOM 1457 C C . VAL A 1 198 ? -5.223 -9.044 17.558 1.00 84.00 198 VAL A C 1
ATOM 1459 O O . VAL A 1 198 ? -6.330 -9.567 17.488 1.00 84.00 198 VAL A O 1
ATOM 1462 N N . GLU A 1 199 ? -4.138 -9.622 17.021 1.00 77.81 199 GLU A N 1
ATOM 1463 C CA . GLU A 1 199 ? -4.131 -10.947 16.369 1.00 77.81 199 GLU A CA 1
ATOM 1464 C C . GLU A 1 199 ? -4.124 -12.096 17.367 1.00 77.81 199 GLU A C 1
ATOM 1466 O O . GLU A 1 199 ? -4.747 -13.128 17.116 1.00 77.81 199 GLU A O 1
ATOM 1471 N N . ALA A 1 200 ? -3.454 -11.904 18.504 1.00 69.94 200 ALA A N 1
ATOM 1472 C CA . ALA A 1 200 ? -3.481 -12.878 19.574 1.00 69.94 200 ALA A CA 1
ATOM 1473 C C . ALA A 1 200 ? -4.951 -13.158 19.945 1.00 69.94 200 ALA A C 1
ATOM 1475 O O . ALA A 1 200 ? -5.652 -12.221 20.352 1.00 69.94 200 ALA A O 1
ATOM 1476 N N . PRO A 1 201 ? -5.445 -14.412 19.815 1.00 58.88 201 PRO A N 1
ATOM 1477 C CA . PRO A 1 201 ? -6.739 -14.760 20.386 1.00 58.88 201 PRO A CA 1
ATOM 1478 C C . PRO A 1 201 ? -6.697 -14.313 21.844 1.00 58.88 201 PRO A C 1
ATOM 1480 O O . PRO A 1 201 ? -5.628 -14.451 22.452 1.00 58.88 201 PRO A O 1
ATOM 1483 N N . PRO A 1 202 ? -7.787 -13.745 22.402 1.00 55.91 202 PRO A N 1
ATOM 1484 C CA . PRO A 1 202 ? -7.798 -13.353 23.801 1.00 55.91 202 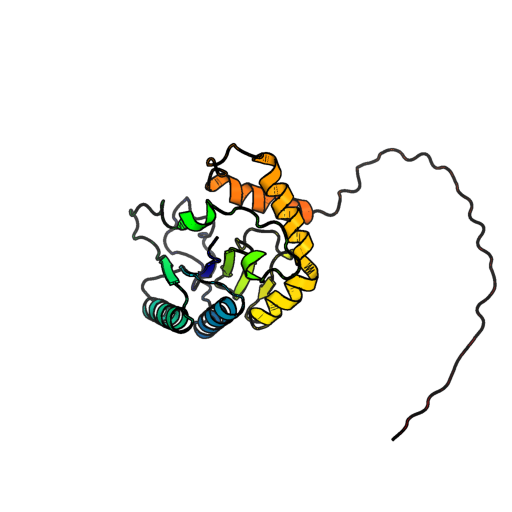PRO A CA 1
ATOM 1485 C C . PRO A 1 202 ? -7.312 -14.573 24.558 1.00 55.91 202 PRO A C 1
ATOM 1487 O O . PRO A 1 202 ? -7.967 -15.620 24.513 1.00 55.91 202 PRO A O 1
ATOM 1490 N N . SER A 1 203 ? -6.102 -14.485 25.119 1.00 54.25 203 SER A N 1
ATOM 1491 C CA . SER A 1 203 ? -5.529 -15.602 25.843 1.00 54.25 203 SER A CA 1
ATOM 1492 C C . SER A 1 203 ? -6.613 -15.971 26.833 1.00 54.25 203 SER A C 1
ATOM 1494 O O . SER A 1 203 ? -7.114 -15.090 27.540 1.00 54.25 203 SER A O 1
ATOM 1496 N N . ARG A 1 204 ? -7.106 -17.219 26.767 1.00 51.38 204 ARG A N 1
ATOM 1497 C CA . ARG A 1 204 ? -8.043 -17.732 27.766 1.00 51.38 204 ARG A CA 1
ATOM 1498 C C . ARG A 1 204 ? -7.401 -17.346 29.081 1.00 51.38 204 ARG A C 1
ATOM 1500 O O . ARG A 1 204 ? -6.336 -17.885 29.378 1.00 51.38 204 ARG A O 1
ATOM 1507 N N . ARG A 1 205 ? -7.952 -16.329 29.761 1.00 48.38 205 ARG A N 1
ATOM 1508 C CA . ARG A 1 205 ? -7.380 -15.804 31.000 1.00 48.38 205 ARG A CA 1
ATOM 1509 C C . ARG A 1 205 ? -7.147 -17.034 31.849 1.00 48.38 205 ARG A C 1
ATOM 1511 O O . ARG A 1 205 ? -8.103 -17.760 32.125 1.00 48.38 205 ARG A O 1
ATOM 1518 N N . ALA A 1 206 ? -5.877 -17.330 32.103 1.00 49.50 206 ALA A N 1
ATOM 1519 C CA . ALA A 1 206 ? -5.485 -18.523 32.816 1.00 49.50 206 ALA A CA 1
ATOM 1520 C C . ALA A 1 206 ? -6.276 -18.542 34.126 1.00 49.50 206 ALA A C 1
ATOM 1522 O O . ALA A 1 206 ? -6.189 -17.598 34.905 1.00 49.50 206 ALA A O 1
ATOM 1523 N N . GLY A 1 207 ? -7.121 -19.565 34.265 1.00 47.91 207 GLY A N 1
ATOM 1524 C CA . GLY A 1 207 ? -7.812 -19.986 35.478 1.00 47.91 207 GLY A CA 1
ATOM 1525 C C . GLY A 1 207 ? -8.087 -18.912 36.526 1.00 47.91 207 GLY A C 1
ATOM 1526 O O . GLY A 1 207 ? -7.494 -18.939 37.597 1.00 47.91 207 GLY A O 1
ATOM 1527 N N . GLY A 1 208 ? -9.068 -18.044 36.281 1.00 43.72 208 GLY A N 1
ATOM 1528 C CA . GLY A 1 208 ? -9.939 -17.653 37.385 1.00 43.72 208 GLY A CA 1
ATOM 1529 C C . GLY A 1 208 ? -10.821 -18.861 37.674 1.00 43.72 208 GLY A C 1
ATOM 1530 O O . GLY A 1 208 ? -11.626 -19.222 36.819 1.00 43.72 208 GLY A O 1
ATOM 1531 N N . ALA A 1 209 ? -10.601 -19.536 38.802 1.00 50.94 209 ALA A N 1
ATOM 1532 C CA . ALA A 1 209 ? -11.411 -20.659 39.257 1.00 50.94 209 ALA A CA 1
ATOM 1533 C C . ALA A 1 209 ? -12.892 -20.247 39.295 1.00 50.94 209 ALA A C 1
ATOM 1535 O O . ALA A 1 209 ? -13.344 -19.597 40.233 1.00 50.94 209 ALA A O 1
ATOM 1536 N N . ALA A 1 210 ? -13.637 -20.587 38.244 1.00 45.44 210 ALA A N 1
ATOM 1537 C CA . ALA A 1 210 ? -15.081 -20.478 38.239 1.00 45.44 210 ALA A CA 1
ATOM 1538 C C . ALA A 1 210 ? -15.615 -21.659 39.046 1.00 45.44 210 ALA A C 1
ATOM 1540 O O . ALA A 1 210 ? -15.504 -22.817 38.636 1.00 45.44 210 ALA A O 1
ATOM 1541 N N . SER A 1 211 ? -16.149 -21.338 40.220 1.00 47.41 211 SER A N 1
ATOM 1542 C CA . SER A 1 211 ? -17.053 -22.185 40.979 1.00 47.41 211 SER A CA 1
ATOM 1543 C C . SER A 1 211 ? -18.092 -22.792 40.040 1.00 47.41 211 SER A C 1
ATOM 1545 O O . SER A 1 211 ? -18.812 -22.082 39.337 1.00 47.41 211 SER A O 1
ATOM 1547 N N . SER A 1 212 ? -18.152 -24.117 40.023 1.00 43.75 212 SER A N 1
ATOM 1548 C CA . SER A 1 212 ? -19.183 -24.883 39.343 1.00 43.75 212 SER A CA 1
ATOM 1549 C C . SER A 1 212 ? -20.529 -24.684 40.044 1.00 43.75 212 SER A C 1
ATOM 1551 O O . SER A 1 212 ? -20.923 -25.509 40.868 1.00 43.75 212 SER A O 1
ATOM 1553 N N . GLU A 1 213 ? -21.249 -23.612 39.729 1.00 43.44 213 GLU A N 1
ATOM 1554 C CA . GLU A 1 213 ? -22.698 -23.613 39.915 1.00 43.44 213 GLU A CA 1
ATOM 1555 C C . GLU A 1 213 ? -23.317 -24.357 38.733 1.00 43.44 213 GLU A C 1
ATOM 1557 O O . GLU A 1 213 ? -23.342 -23.895 37.591 1.00 43.44 213 GLU A O 1
ATOM 1562 N N . ARG A 1 214 ? -23.736 -25.591 39.024 1.00 40.59 214 ARG A N 1
ATOM 1563 C CA . ARG A 1 214 ? -24.542 -26.429 38.143 1.00 40.59 214 ARG A CA 1
ATOM 1564 C C . ARG A 1 214 ? -25.863 -25.711 37.884 1.00 40.59 214 ARG A C 1
ATOM 1566 O O . ARG A 1 214 ? -26.705 -25.642 38.771 1.00 40.59 214 ARG A O 1
ATOM 1573 N N . PHE A 1 215 ? -26.051 -25.222 36.667 1.00 37.84 215 PHE A N 1
ATOM 1574 C CA . PHE A 1 215 ? -27.387 -25.025 36.122 1.00 37.84 215 PHE A CA 1
ATOM 1575 C C . PHE A 1 215 ? -27.765 -26.289 35.354 1.00 37.84 215 PHE A C 1
ATOM 1577 O O . PHE A 1 215 ? -27.335 -26.495 34.217 1.00 37.84 215 PHE A O 1
ATOM 1584 N N . ASP A 1 216 ? -28.552 -27.144 36.003 1.00 44.84 216 ASP A N 1
ATOM 1585 C CA . ASP A 1 216 ? -29.302 -28.203 35.339 1.00 44.84 216 ASP A CA 1
ATOM 1586 C C . ASP A 1 216 ? -30.386 -27.542 34.480 1.00 44.84 216 ASP A C 1
ATOM 1588 O O . ASP A 1 216 ? -31.422 -27.098 34.969 1.00 44.84 216 ASP A O 1
ATOM 1592 N N . ILE A 1 217 ? -30.120 -27.427 33.179 1.00 41.34 217 ILE A N 1
ATOM 1593 C CA . ILE A 1 217 ? -31.144 -27.093 32.192 1.00 41.34 217 ILE A CA 1
ATOM 1594 C C . ILE A 1 217 ? -31.674 -28.421 31.656 1.00 41.34 217 ILE A C 1
ATOM 1596 O O . ILE A 1 217 ? -31.070 -29.038 30.773 1.00 41.34 217 ILE A O 1
ATOM 1600 N N . GLU A 1 218 ? -32.808 -28.863 32.198 1.00 38.66 218 GLU A N 1
ATOM 1601 C CA . GLU A 1 218 ? -33.621 -29.910 31.587 1.00 38.66 218 GLU A CA 1
ATOM 1602 C C . GLU A 1 218 ? -33.972 -29.500 30.150 1.00 38.66 218 GLU A C 1
ATOM 1604 O O . GLU A 1 218 ? -34.650 -28.503 29.898 1.00 38.66 218 GLU A O 1
ATOM 1609 N N . ARG A 1 219 ? -33.477 -30.269 29.176 1.00 41.88 219 ARG A N 1
ATOM 1610 C CA . ARG A 1 219 ? -33.901 -30.147 27.779 1.00 41.88 219 ARG A CA 1
ATOM 1611 C C . ARG A 1 219 ? -35.265 -30.817 27.613 1.00 41.88 219 ARG A C 1
ATOM 1613 O O . ARG A 1 219 ? -35.356 -32.017 27.882 1.00 41.88 219 ARG A O 1
ATOM 1620 N N . PRO A 1 220 ? -36.275 -30.136 27.049 1.00 43.66 220 PRO A N 1
ATOM 1621 C CA . PRO A 1 220 ? -37.444 -30.823 26.532 1.00 43.66 220 PRO A CA 1
ATOM 1622 C C . PRO A 1 220 ? -37.004 -31.683 25.344 1.00 43.66 220 PRO A C 1
ATOM 1624 O O . PRO A 1 220 ? -36.512 -31.178 24.329 1.00 43.66 220 PRO A O 1
ATOM 1627 N N . LYS A 1 221 ? -37.150 -33.000 25.494 1.00 51.16 221 LYS A N 1
ATOM 1628 C CA . LYS A 1 221 ? -37.258 -33.914 24.360 1.00 51.16 221 LYS A CA 1
ATOM 1629 C C . LYS A 1 221 ? -38.598 -33.635 23.672 1.00 51.16 221 LYS A C 1
ATOM 1631 O O . LYS A 1 221 ? -39.566 -33.274 24.328 1.00 51.16 221 LYS A O 1
ATOM 1636 N N . ASP A 1 222 ? -38.614 -33.833 22.361 1.00 56.94 222 ASP A N 1
ATOM 1637 C CA . ASP A 1 222 ? -39.805 -33.913 21.509 1.00 56.94 222 ASP A CA 1
ATOM 1638 C C . ASP A 1 222 ? -40.333 -32.598 20.926 1.00 56.94 222 ASP A C 1
ATOM 1640 O O . ASP A 1 222 ? -41.204 -31.930 21.472 1.00 56.94 222 ASP A O 1
ATOM 1644 N N . ARG A 1 223 ? -39.869 -32.298 19.710 1.00 48.94 223 ARG A N 1
ATOM 1645 C CA . ARG A 1 223 ? -40.715 -32.066 18.521 1.00 48.94 223 ARG A CA 1
ATOM 1646 C C . ARG A 1 223 ? -39.860 -31.441 17.439 1.00 48.94 223 ARG A C 1
ATOM 1648 O O . ARG A 1 223 ? -39.587 -30.263 17.533 1.00 48.94 223 ARG A O 1
ATOM 1655 N N . TRP A 1 224 ? -39.506 -32.206 16.413 1.00 37.91 224 TRP A N 1
ATOM 1656 C CA . TRP A 1 224 ? -39.474 -31.741 15.020 1.00 37.91 224 TRP A CA 1
ATOM 1657 C C . TRP A 1 224 ? -39.509 -32.988 14.133 1.00 37.91 224 TRP A C 1
ATOM 1659 O O . TRP A 1 224 ? -38.488 -33.514 13.698 1.00 37.91 224 TRP A O 1
ATOM 1669 N N . GLN A 1 225 ? -40.722 -33.506 13.928 1.00 42.59 225 GLN A N 1
ATOM 1670 C CA . GLN A 1 225 ? -41.006 -34.407 12.820 1.00 42.59 225 GLN A CA 1
ATOM 1671 C C . GLN A 1 225 ? -41.267 -33.562 11.568 1.00 42.59 225 GLN A C 1
ATOM 1673 O O . GLN A 1 225 ? -42.152 -32.715 11.567 1.00 42.59 225 GLN A O 1
ATOM 1678 N N . GLY A 1 226 ? -40.471 -33.824 10.532 1.00 45.38 226 GLY A N 1
ATOM 1679 C CA . GLY A 1 226 ? -40.883 -33.891 9.130 1.00 45.38 226 GLY A CA 1
ATOM 1680 C C . GLY A 1 226 ? -41.535 -32.672 8.481 1.00 45.38 226 GLY A C 1
ATOM 1681 O O . GLY A 1 226 ? -42.740 -32.495 8.583 1.00 45.38 226 GLY A O 1
ATOM 1682 N N . VAL A 1 227 ? -40.784 -31.996 7.602 1.00 43.53 227 VAL A N 1
ATOM 1683 C CA . VAL A 1 227 ? -41.332 -31.550 6.309 1.00 43.53 227 VAL A CA 1
ATOM 1684 C C . VAL A 1 227 ? -40.292 -31.782 5.208 1.00 43.53 227 VAL A C 1
ATOM 1686 O O . VAL A 1 227 ? -39.289 -31.083 5.095 1.00 43.53 227 VAL A O 1
ATOM 1689 N N . THR A 1 228 ? -40.552 -32.796 4.389 1.00 48.25 228 THR A N 1
ATOM 1690 C CA . THR A 1 228 ? -39.899 -33.071 3.102 1.00 48.25 228 THR A CA 1
ATOM 1691 C C . THR A 1 228 ? -40.773 -32.589 1.940 1.00 48.25 228 THR A C 1
ATOM 1693 O O . THR A 1 228 ? -41.978 -32.820 1.969 1.00 48.25 228 THR A O 1
ATOM 1696 N N . ARG A 1 229 ? -40.110 -32.112 0.865 1.00 49.56 229 ARG A N 1
ATOM 1697 C CA . ARG A 1 229 ? -40.594 -31.839 -0.520 1.00 49.56 229 ARG A CA 1
ATOM 1698 C C . ARG A 1 229 ? -41.423 -30.544 -0.690 1.00 49.56 229 ARG A C 1
ATOM 1700 O O . ARG A 1 229 ? -42.168 -30.175 0.193 1.00 49.56 229 ARG A O 1
ATOM 1707 N N . ALA A 1 230 ? -41.345 -29.797 -1.798 1.00 47.75 230 ALA A N 1
ATOM 1708 C CA . ALA A 1 230 ? -41.143 -30.221 -3.182 1.00 47.75 230 ALA A CA 1
ATOM 1709 C C . ALA A 1 230 ? -40.478 -29.167 -4.101 1.00 47.75 230 ALA A C 1
ATOM 1711 O O . ALA A 1 230 ? -40.544 -27.963 -3.876 1.00 47.75 230 ALA A O 1
ATOM 1712 N N . ARG A 1 231 ? -39.901 -29.683 -5.197 1.00 55.59 231 ARG A N 1
ATOM 1713 C CA . ARG A 1 231 ? -39.481 -28.988 -6.425 1.00 55.59 231 ARG A CA 1
ATOM 1714 C C . ARG A 1 231 ? -40.622 -28.179 -7.061 1.00 55.59 231 ARG A C 1
ATOM 1716 O O . ARG A 1 231 ? -41.730 -28.701 -7.155 1.00 55.59 231 ARG A O 1
ATOM 1723 N N . ARG A 1 232 ? -40.293 -27.066 -7.726 1.00 52.75 232 ARG A N 1
ATOM 1724 C CA . ARG A 1 232 ? -40.804 -26.778 -9.080 1.00 52.75 232 ARG A CA 1
ATOM 1725 C C . ARG A 1 232 ? -39.868 -25.851 -9.850 1.00 52.75 232 ARG A C 1
ATOM 1727 O O . ARG A 1 232 ? -39.434 -24.826 -9.345 1.00 52.75 232 ARG A O 1
ATOM 1734 N N . ALA A 1 233 ? -39.574 -26.284 -11.069 1.00 53.75 233 ALA A N 1
ATOM 1735 C CA . ALA A 1 233 ? -38.949 -25.516 -12.126 1.00 53.75 233 ALA A CA 1
ATOM 1736 C C . ALA A 1 233 ? -40.006 -24.668 -12.851 1.00 53.75 233 ALA A C 1
ATOM 1738 O O . ALA A 1 233 ? -41.143 -25.115 -13.016 1.00 53.75 233 ALA A O 1
ATOM 1739 N N . THR A 1 234 ? -39.591 -23.509 -13.345 1.00 59.38 234 THR A N 1
ATOM 1740 C CA . THR A 1 234 ? -40.239 -22.725 -14.410 1.00 59.38 234 THR A CA 1
ATOM 1741 C C . THR A 1 234 ? -39.097 -22.073 -15.186 1.00 59.38 234 THR A C 1
ATOM 1743 O O . THR A 1 234 ? -38.271 -21.412 -14.567 1.00 59.38 234 THR A O 1
ATOM 1746 N N . LYS A 1 235 ? -38.844 -22.591 -16.392 1.00 60.03 235 LYS A N 1
ATOM 1747 C CA . LYS A 1 235 ? -39.140 -21.985 -17.705 1.00 60.03 235 LYS A CA 1
ATOM 1748 C C . LYS A 1 235 ? -38.129 -20.916 -18.088 1.00 60.03 235 LYS A C 1
ATOM 1750 O O . LYS A 1 235 ? -38.131 -19.859 -17.433 1.00 60.03 235 LYS A O 1
#

pLDDT: mean 74.25, std 20.07, range [37.84, 97.94]

Foldseek 3Di:
DQFEEEAEQWQEDPDPDVPDPRHDPDPIFGAPLVLLLLQLLLCLVLRHAAYEYEHDDVVCPVSQVVSVVSNVVSNHHYDYDYDDDPPDDPPPPQVVQQPDDQDPDDDVDGLCNLQSYWYQHRQQWIARPDPLFDSVRTLGGSVVDGPNVSSVVSCVPPSVVLVQLLCQLCVVVPPDPPDDGPGRVSSVVSSRVSRVVSVPDPPPPPDPPDDPPDDPDDDDDDDDDDDDDDDDDDD

Sequence (235 aa):
MNPLVLVSLASGCELACGRCRRNGPHPHRSLPLIVAESALAGAARLGYQRAVIAGVSLAERTDVERARRRARAENLAVLVVGGAPPGAAVEHAWDPMTRVHPIPGAVGARFAEVVPVLDVAADGTVAPFSVQIAPRLHLGSLHEAPLEDLARRWSRDRADDLRLVLARAIAPHGAAPHGAGPRAGRWLADLVAASHAVEAPPSRRAGGAASSERFDIERPKDRWQGVTRARRATK